Protein AF-A0A6B2V3C6-F1 (afdb_monomer)

Solvent-accessible surface area (backbone atoms only — not comparable to full-atom values): 12574 Å² total; per-residue (Å²): 99,100,81,63,57,68,69,55,53,54,49,54,48,50,48,30,31,69,80,37,53,91,47,28,62,59,53,29,51,66,65,37,21,37,74,45,36,77,63,50,73,79,22,26,38,35,38,32,33,49,76,51,90,76,27,52,14,38,75,73,30,53,95,96,47,81,44,34,85,38,74,94,50,86,62,41,65,63,53,64,32,38,27,74,40,62,45,95,88,65,50,33,38,33,30,45,27,74,68,73,58,64,64,60,54,51,52,52,48,52,54,49,50,54,50,53,54,48,57,46,50,57,63,46,46,58,58,54,56,75,48,67,92,52,81,77,67,97,55,72,67,55,63,52,46,51,53,47,52,51,50,50,49,54,51,49,51,49,51,48,53,51,46,55,46,40,70,75,50,73,48,64,71,66,49,69,75,42,72,41,80,46,79,29,34,66,52,93,72,34,18,70,42,34,64,55,44,72,71,87,68,36,46,46,28,38,68,45,22,39,56,43,68,83,82,73,77,88,71,82,85,129

Radius of gyration: 25.25 Å; Cα contacts (8 Å, |Δi|>4): 276; chains: 1; bounding box: 38×80×68 Å

Foldseek 3Di:
DQPPDPVVLLVQLVCCLQPPVVCSVVSCCVHCKFLSPQADQQWKKKKAFRPPPQPWFSNPAPPPGRTDRCPVAQADGMFMWHFHDADPVSFKTKTKGQDQCVVVLVVVLVVVLVVVVVVLCVVCVVVVVVCPPPDDPPPVVVVVVVVVVSVVVNVVVVVVSVVVSCVVCVPSVVSSPDIDIDMAGSDQCRHPNNVQQVPSSRNHGSMIMHMGDPPDPPPDDD

Mean predicted aligned error: 14.17 Å

Secondary structure (DSSP, 8-state):
-TTS-HHHHHHHHHHHHHH-TTTHHHHHHHHT-GGG--PPTT-EEEEEESSGGG-EESSSPPTT-S-EE-TTS---SEEEEEEEEE-TTS-EEEEEE---THHHHHHHHHHHHHHHHHHHHHHHHHHHHTTTTSPPPS-HHHHHHHHHHHHHHHHHHHHHHHHHHHHHHS-HHHHHT--EEEEEESSTTTSHHHHHHTTTT-S-SSEEEEEE----------

pLDDT: mean 71.8, std 16.31, range [37.62, 93.75]

Sequence (222 aa):
GPDRPEREVARDYGTALREHPAEADAAARDMGVNRHARPEVGEGIATLSVGSDDKLDYATAPAGQDHTDRTDVDVWNYHFAGVVARSLDGADWVTLENYTRNQNAQRALSQLEGRLIGAYREKTKSILNSFRGKEPPQGGLESARVIEMIQKLADTTRNRAMQEYQALGTDQLAWQGKWFFRLYGSQAGETFHDKQYASGTGDFVNPLTVRVRRQTDATGDA

Structure (mmCIF, N/CA/C/O backbone):
data_AF-A0A6B2V3C6-F1
#
_entry.id   AF-A0A6B2V3C6-F1
#
loop_
_atom_site.group_PDB
_atom_site.id
_atom_site.type_symbol
_atom_site.label_atom_id
_atom_site.label_alt_id
_atom_site.label_comp_id
_atom_site.label_asym_id
_atom_site.label_entity_id
_atom_site.label_seq_id
_atom_site.pdbx_PDB_ins_code
_atom_site.Cartn_x
_atom_site.Cartn_y
_atom_site.Cartn_z
_atom_site.occupancy
_atom_site.B_iso_or_equiv
_atom_site.auth_seq_id
_atom_site.auth_comp_id
_atom_site.auth_asym_id
_atom_site.auth_atom_id
_atom_site.pdbx_PDB_model_num
ATOM 1 N N . GLY A 1 1 ? 5.556 -10.175 -19.876 1.00 40.91 1 GLY A N 1
ATOM 2 C CA . GLY A 1 1 ? 4.784 -11.390 -20.214 1.00 40.91 1 GLY A CA 1
ATOM 3 C C . GLY A 1 1 ? 4.491 -12.168 -18.943 1.00 40.91 1 GLY A C 1
ATOM 4 O O . GLY A 1 1 ? 5.323 -12.097 -18.045 1.00 40.91 1 GLY A O 1
ATOM 5 N N . PRO A 1 2 ? 3.352 -12.877 -18.844 1.00 43.88 2 PRO A N 1
ATOM 6 C CA . PRO A 1 2 ? 2.852 -13.468 -17.593 1.00 43.88 2 PRO A CA 1
ATOM 7 C C . PRO A 1 2 ? 3.728 -14.577 -16.977 1.00 43.88 2 PRO A C 1
ATOM 9 O O . PRO A 1 2 ? 3.451 -14.989 -15.855 1.00 43.88 2 PRO A O 1
ATOM 12 N N . ASP A 1 3 ? 4.795 -15.007 -17.659 1.00 54.78 3 ASP A N 1
ATOM 13 C CA . ASP A 1 3 ? 5.716 -16.060 -17.200 1.00 54.78 3 ASP A CA 1
ATOM 14 C C . ASP A 1 3 ? 7.153 -15.565 -16.948 1.00 54.78 3 ASP A C 1
ATOM 16 O O . ASP A 1 3 ? 8.088 -16.360 -16.861 1.00 54.78 3 ASP A O 1
ATOM 20 N N . ARG A 1 4 ? 7.359 -14.245 -16.829 1.00 63.09 4 ARG A N 1
ATOM 21 C CA . ARG A 1 4 ? 8.670 -13.697 -16.450 1.00 63.09 4 ARG A CA 1
ATOM 22 C C . ARG A 1 4 ? 8.976 -14.051 -14.977 1.00 63.09 4 ARG A C 1
ATOM 24 O O . ARG A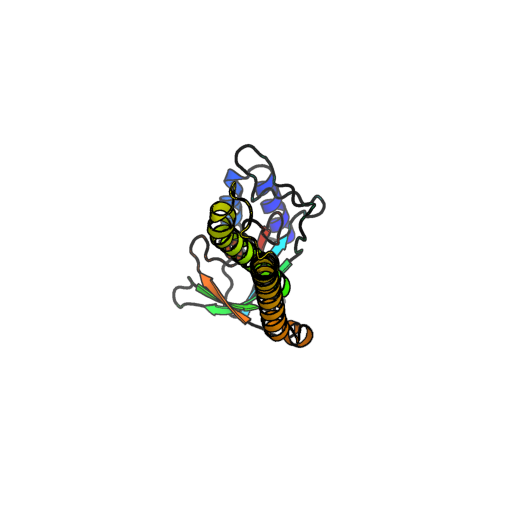 1 4 ? 8.100 -13.852 -14.134 1.00 63.09 4 ARG A O 1
ATOM 31 N N . PRO A 1 5 ? 10.189 -14.534 -14.638 1.00 69.25 5 PRO A N 1
ATOM 32 C CA . PRO A 1 5 ? 10.572 -14.807 -13.255 1.00 69.25 5 PRO A CA 1
ATOM 33 C C . PRO A 1 5 ? 10.416 -13.571 -12.359 1.00 69.25 5 PRO A C 1
ATOM 35 O O . PRO A 1 5 ? 10.837 -12.475 -12.728 1.00 69.25 5 PRO A O 1
ATOM 38 N N . GLU A 1 6 ? 9.891 -13.746 -11.145 1.00 66.12 6 GLU A N 1
ATOM 39 C CA . GLU A 1 6 ? 9.635 -12.651 -10.187 1.00 66.12 6 GLU A CA 1
ATOM 40 C C . GLU A 1 6 ? 10.886 -11.803 -9.887 1.00 66.12 6 GLU A C 1
ATOM 42 O O . GLU A 1 6 ? 10.800 -10.589 -9.710 1.00 66.12 6 GLU A O 1
ATOM 47 N N . ARG A 1 7 ? 12.074 -12.424 -9.899 1.00 64.50 7 ARG A N 1
ATOM 48 C CA . ARG A 1 7 ? 13.360 -11.730 -9.712 1.00 64.50 7 ARG A CA 1
ATOM 49 C C . ARG A 1 7 ? 13.700 -10.773 -10.854 1.00 64.50 7 ARG A C 1
ATOM 51 O O . ARG A 1 7 ? 14.305 -9.734 -10.606 1.00 64.50 7 ARG A O 1
ATOM 58 N N . GLU A 1 8 ? 13.323 -11.109 -12.085 1.00 80.88 8 GLU A N 1
ATOM 59 C CA . GLU A 1 8 ? 13.506 -10.212 -13.228 1.00 80.88 8 GLU A CA 1
ATOM 60 C C . GLU A 1 8 ? 12.522 -9.048 -13.148 1.00 80.88 8 GLU A C 1
ATOM 62 O O . GLU A 1 8 ? 12.927 -7.910 -13.328 1.00 80.88 8 GLU A O 1
ATOM 67 N N . VAL A 1 9 ? 11.268 -9.309 -12.763 1.00 84.06 9 VAL A N 1
ATOM 68 C CA . VAL A 1 9 ? 10.254 -8.262 -12.555 1.00 84.06 9 VAL A CA 1
ATOM 69 C C . VAL A 1 9 ? 10.700 -7.250 -11.497 1.00 84.06 9 VAL A C 1
ATOM 71 O O . VAL A 1 9 ? 10.618 -6.046 -11.729 1.00 84.06 9 VAL A O 1
ATOM 74 N N . ALA A 1 10 ? 11.218 -7.717 -10.356 1.00 84.25 10 ALA A N 1
ATOM 75 C CA . ALA A 1 10 ? 11.682 -6.828 -9.294 1.00 84.25 10 ALA A CA 1
ATOM 76 C C . ALA A 1 10 ? 12.884 -5.975 -9.712 1.00 84.25 10 ALA A C 1
ATOM 78 O O . ALA A 1 10 ? 12.924 -4.782 -9.415 1.00 84.25 10 ALA A O 1
ATOM 79 N N . ARG A 1 11 ? 13.843 -6.572 -10.428 1.00 84.88 11 ARG A N 1
ATOM 80 C CA . ARG A 1 11 ? 15.000 -5.848 -10.956 1.00 84.88 11 ARG A CA 1
ATOM 81 C C . ARG A 1 11 ? 14.577 -4.821 -12.003 1.00 84.88 11 ARG A C 1
ATOM 83 O O . ARG A 1 11 ? 14.951 -3.664 -11.881 1.00 84.88 11 ARG A O 1
ATOM 90 N N . ASP A 1 12 ? 13.798 -5.234 -12.997 1.00 88.06 12 ASP A N 1
ATOM 91 C CA . ASP A 1 12 ? 13.404 -4.379 -14.118 1.00 88.06 12 ASP A CA 1
ATOM 92 C C . ASP A 1 12 ? 12.555 -3.194 -13.625 1.00 88.06 12 ASP A C 1
ATOM 94 O O . ASP A 1 12 ? 12.790 -2.054 -14.026 1.00 88.06 12 ASP A O 1
ATOM 98 N N . TYR A 1 13 ? 11.623 -3.437 -12.694 1.00 89.56 13 TYR A N 1
ATOM 99 C CA . TYR A 1 13 ? 10.863 -2.367 -12.047 1.00 89.56 13 TYR A CA 1
ATOM 100 C C . TYR A 1 13 ? 11.755 -1.454 -11.201 1.00 89.56 13 TYR A C 1
ATOM 102 O O . TYR A 1 13 ? 11.651 -0.238 -11.320 1.00 89.56 13 TYR A O 1
ATOM 110 N N . GLY A 1 14 ? 12.649 -2.012 -10.377 1.00 87.56 14 GLY A N 1
ATOM 111 C CA . GLY A 1 14 ? 13.563 -1.222 -9.548 1.00 87.56 14 GLY A CA 1
ATOM 112 C C . GLY A 1 14 ? 14.497 -0.330 -10.374 1.00 87.56 14 GLY A C 1
ATOM 113 O O . GLY A 1 14 ? 14.708 0.829 -10.021 1.00 87.56 14 GLY A O 1
ATOM 114 N N . THR A 1 15 ? 15.001 -0.834 -11.503 1.00 87.81 15 THR A N 1
ATOM 115 C CA . THR A 1 15 ? 15.785 -0.052 -12.469 1.00 87.81 15 THR A CA 1
ATOM 116 C C . THR A 1 15 ? 14.945 1.063 -13.080 1.00 87.81 15 THR A C 1
ATOM 118 O O . THR A 1 15 ? 15.370 2.214 -13.041 1.00 87.81 15 THR A O 1
ATOM 121 N N . ALA A 1 16 ? 13.738 0.763 -13.576 1.00 87.94 16 ALA A N 1
ATOM 122 C CA . ALA A 1 16 ? 12.849 1.784 -14.129 1.00 87.94 16 ALA A CA 1
ATOM 123 C C . ALA A 1 16 ? 12.519 2.869 -13.094 1.00 87.94 16 ALA A C 1
ATOM 125 O O . ALA A 1 16 ? 12.570 4.051 -13.404 1.00 87.94 16 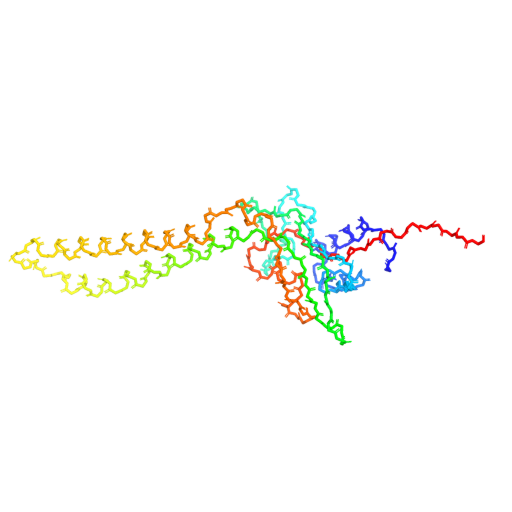ALA A O 1
ATOM 126 N N . LEU A 1 17 ? 12.252 2.483 -11.847 1.00 87.38 17 LEU A N 1
ATOM 127 C CA . LEU A 1 17 ? 11.953 3.412 -10.762 1.00 87.38 17 LEU A CA 1
ATOM 128 C C . LEU A 1 17 ? 13.128 4.351 -10.448 1.00 87.38 17 LEU A C 1
ATOM 130 O O . LEU A 1 17 ? 12.913 5.534 -10.207 1.00 87.38 17 LEU A O 1
ATOM 134 N N . ARG A 1 18 ? 14.360 3.832 -10.464 1.00 86.88 18 ARG A N 1
ATOM 135 C CA . ARG A 1 18 ? 15.576 4.588 -10.135 1.00 86.88 18 ARG A CA 1
ATOM 136 C C . ARG A 1 18 ? 16.065 5.468 -11.284 1.00 86.88 18 ARG A C 1
ATOM 138 O O . ARG A 1 18 ? 16.462 6.604 -11.056 1.00 86.88 18 ARG A O 1
ATOM 145 N N . GLU A 1 19 ? 16.106 4.925 -12.494 1.00 87.62 19 GLU A N 1
ATOM 146 C CA . GLU A 1 19 ? 16.762 5.562 -13.644 1.00 87.62 19 GLU A CA 1
ATOM 147 C C . GLU A 1 19 ? 15.772 6.347 -14.513 1.00 87.62 19 GLU A C 1
ATOM 149 O O . GLU A 1 19 ? 16.129 7.366 -15.106 1.00 87.62 19 GLU A O 1
ATOM 154 N N . HIS A 1 20 ? 14.513 5.903 -14.559 1.00 87.12 20 HIS A N 1
ATOM 155 C CA . HIS A 1 20 ? 13.467 6.451 -15.422 1.00 87.12 20 HIS A CA 1
ATOM 156 C C . HIS A 1 20 ? 12.123 6.575 -14.674 1.00 87.12 20 HIS A C 1
ATOM 158 O O . HIS A 1 20 ? 11.119 6.006 -15.112 1.00 87.12 20 HIS A O 1
ATOM 164 N N . PRO A 1 21 ? 12.044 7.328 -13.556 1.00 82.44 21 PRO A N 1
ATOM 165 C CA . PRO A 1 21 ? 10.857 7.359 -12.690 1.00 82.44 21 PRO A CA 1
ATOM 166 C C . PRO A 1 21 ? 9.569 7.779 -13.419 1.00 82.44 21 PRO A C 1
ATOM 168 O O . PRO A 1 21 ? 8.481 7.318 -13.078 1.00 82.44 21 PRO A O 1
ATOM 171 N N . ALA A 1 22 ? 9.679 8.599 -14.471 1.00 83.69 22 ALA A N 1
ATOM 172 C CA . ALA A 1 22 ? 8.549 8.981 -15.322 1.00 83.69 22 ALA A CA 1
ATOM 173 C C . ALA A 1 22 ? 7.955 7.805 -16.127 1.00 83.69 22 ALA A C 1
ATOM 175 O O . ALA A 1 22 ? 6.781 7.833 -16.493 1.00 83.69 22 ALA A O 1
ATOM 176 N N . GLU A 1 23 ? 8.748 6.767 -16.389 1.00 86.19 23 GLU A N 1
ATOM 177 C CA . GLU A 1 23 ? 8.363 5.565 -17.135 1.00 86.19 23 GLU A CA 1
ATOM 178 C C . GLU A 1 23 ? 7.992 4.395 -16.211 1.00 86.19 23 GLU A C 1
ATOM 180 O O . GLU A 1 23 ? 7.438 3.397 -16.673 1.00 86.19 23 GLU A O 1
ATOM 185 N N . ALA A 1 24 ? 8.231 4.517 -14.900 1.00 86.62 24 ALA A N 1
ATOM 186 C CA . ALA A 1 24 ? 8.021 3.447 -13.926 1.00 86.62 24 ALA A CA 1
ATOM 187 C C . ALA A 1 24 ? 6.581 2.906 -13.922 1.00 86.62 24 ALA A C 1
ATOM 189 O O . ALA A 1 24 ? 6.367 1.703 -13.769 1.00 86.62 24 ALA A O 1
ATOM 190 N N . ASP A 1 25 ? 5.585 3.766 -14.149 1.00 88.38 25 ASP A N 1
ATOM 191 C CA . ASP A 1 25 ? 4.194 3.327 -14.280 1.00 88.38 25 ASP A CA 1
ATOM 192 C C . ASP A 1 25 ? 3.934 2.523 -15.560 1.00 88.38 25 ASP A C 1
ATOM 194 O O . ASP A 1 25 ? 3.221 1.519 -15.536 1.00 88.38 25 ASP A O 1
ATOM 198 N N . ALA A 1 26 ? 4.517 2.945 -16.684 1.00 90.50 26 ALA A N 1
ATOM 199 C CA . ALA A 1 26 ? 4.403 2.214 -17.941 1.00 90.50 26 ALA A CA 1
ATOM 200 C C . ALA A 1 26 ? 5.072 0.837 -17.817 1.00 90.50 26 ALA A C 1
ATOM 202 O O . ALA A 1 26 ? 4.463 -0.174 -18.162 1.00 90.50 26 ALA A O 1
ATOM 203 N N . ALA A 1 27 ? 6.259 0.783 -17.209 1.00 90.88 27 ALA A N 1
ATOM 204 C CA . ALA A 1 27 ? 6.939 -0.467 -16.894 1.00 90.88 27 ALA A CA 1
ATOM 205 C C . ALA A 1 27 ? 6.084 -1.363 -15.976 1.00 90.88 27 ALA A C 1
ATOM 207 O O . ALA A 1 27 ? 5.915 -2.555 -16.242 1.00 90.88 27 ALA A O 1
ATOM 208 N N . ALA A 1 28 ? 5.486 -0.795 -14.922 1.00 92.06 28 ALA A N 1
ATOM 209 C CA . ALA A 1 28 ? 4.605 -1.531 -14.019 1.00 92.06 28 ALA A CA 1
ATOM 210 C C . ALA A 1 28 ? 3.370 -2.101 -14.738 1.00 92.06 28 ALA A C 1
ATOM 212 O O . ALA A 1 28 ? 2.958 -3.231 -14.464 1.00 92.06 28 ALA A O 1
ATOM 213 N N . ARG A 1 29 ? 2.797 -1.349 -15.686 1.00 92.88 29 ARG A N 1
ATOM 214 C CA . ARG A 1 29 ? 1.684 -1.801 -16.530 1.00 92.88 29 ARG A CA 1
ATOM 215 C C . ARG A 1 29 ? 2.079 -2.980 -17.408 1.00 92.88 29 ARG A C 1
ATOM 217 O O . ARG A 1 29 ? 1.375 -3.987 -17.394 1.00 92.88 29 ARG A O 1
ATOM 224 N N . ASP A 1 30 ? 3.204 -2.883 -18.108 1.00 92.44 30 ASP A N 1
ATOM 225 C CA . ASP A 1 30 ? 3.696 -3.931 -19.013 1.00 92.44 30 ASP A CA 1
ATOM 226 C C . ASP A 1 30 ? 4.034 -5.235 -18.276 1.00 92.44 30 ASP A C 1
ATOM 228 O O . ASP A 1 30 ? 3.903 -6.340 -18.818 1.00 92.44 30 ASP A O 1
ATOM 232 N N . MET A 1 31 ? 4.445 -5.116 -17.013 1.00 91.75 31 MET A N 1
ATOM 233 C CA . MET A 1 31 ? 4.729 -6.248 -16.133 1.00 91.75 31 MET A CA 1
ATOM 234 C C . MET A 1 31 ? 3.499 -6.765 -15.373 1.00 91.75 31 MET A C 1
ATOM 236 O O . MET A 1 31 ? 3.564 -7.854 -14.808 1.00 91.75 31 MET A O 1
ATOM 240 N N . GLY A 1 32 ? 2.380 -6.034 -15.365 1.00 93.50 32 GLY A N 1
ATOM 241 C CA . GLY A 1 32 ? 1.184 -6.405 -14.604 1.00 93.50 32 GLY A CA 1
ATOM 242 C C . GLY A 1 32 ? 1.384 -6.343 -13.085 1.00 93.50 32 GLY A C 1
ATOM 243 O O . GLY A 1 32 ? 0.864 -7.191 -1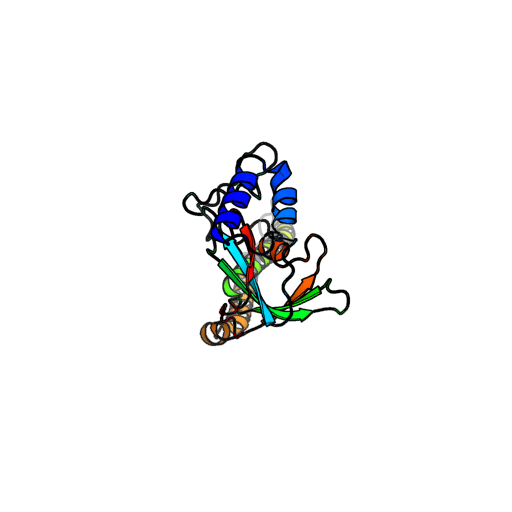2.360 1.00 93.50 32 GLY A O 1
ATOM 244 N N . VAL A 1 33 ? 2.152 -5.361 -12.603 1.00 93.75 33 VAL A N 1
ATOM 245 C CA . VAL A 1 33 ? 2.487 -5.158 -11.180 1.00 93.75 33 VAL A CA 1
ATOM 246 C C . VAL A 1 33 ? 1.923 -3.839 -10.641 1.00 93.75 33 VAL A C 1
ATOM 248 O O . VAL A 1 33 ? 1.307 -3.056 -11.365 1.00 93.75 33 VAL A O 1
ATOM 251 N N . ASN A 1 34 ? 2.100 -3.578 -9.347 1.00 92.75 34 ASN A N 1
ATOM 252 C CA . ASN A 1 34 ? 1.574 -2.406 -8.643 1.00 92.75 34 ASN A CA 1
ATOM 253 C C . ASN A 1 34 ? 0.055 -2.297 -8.807 1.00 92.75 34 ASN A C 1
ATOM 255 O O . ASN A 1 34 ? -0.665 -3.289 -8.679 1.00 92.75 34 ASN A O 1
ATOM 259 N N . ARG A 1 35 ? -0.452 -1.107 -9.139 1.00 92.06 35 ARG A N 1
ATOM 260 C CA . ARG A 1 35 ? -1.871 -0.880 -9.445 1.00 92.06 35 ARG A CA 1
ATOM 261 C C . ARG A 1 35 ? -2.395 -1.693 -10.631 1.00 92.06 35 ARG A C 1
ATOM 263 O O . ARG A 1 35 ? -3.605 -1.716 -10.852 1.00 92.06 35 ARG A O 1
ATOM 270 N N . HIS A 1 36 ? -1.520 -2.344 -11.397 1.00 92.88 36 HIS A N 1
ATOM 271 C CA . HIS A 1 36 ? -1.865 -3.214 -12.519 1.00 92.88 36 HIS A CA 1
ATOM 272 C C . HIS A 1 36 ? -1.873 -4.703 -12.154 1.00 92.88 36 HIS A C 1
ATOM 274 O O . HIS A 1 36 ? -2.263 -5.514 -12.990 1.00 92.88 36 HIS A O 1
ATOM 280 N N . ALA A 1 37 ? -1.540 -5.071 -10.912 1.00 92.25 37 ALA A N 1
ATOM 281 C CA . ALA A 1 37 ? -1.752 -6.427 -10.423 1.00 92.25 37 ALA A CA 1
ATOM 282 C C . ALA A 1 37 ? -3.255 -6.760 -10.424 1.00 92.25 37 ALA A C 1
ATOM 284 O O . ALA A 1 37 ? -4.090 -5.986 -9.942 1.00 92.25 37 ALA A O 1
ATOM 285 N N . ARG A 1 38 ? -3.611 -7.909 -11.003 1.00 91.81 38 ARG A N 1
ATOM 286 C CA . ARG A 1 38 ? -4.996 -8.390 -11.134 1.00 91.81 38 ARG A CA 1
ATOM 287 C C . ARG A 1 38 ? -5.092 -9.829 -10.608 1.00 91.81 38 ARG A C 1
ATOM 289 O O . ARG A 1 38 ? -5.058 -10.760 -11.406 1.00 91.81 38 ARG A O 1
ATOM 296 N N . PRO A 1 39 ? -5.117 -10.023 -9.279 1.00 92.00 39 PRO A N 1
ATOM 297 C CA . PRO A 1 39 ? -5.319 -11.339 -8.681 1.00 92.00 39 PRO A CA 1
ATOM 298 C C . PRO A 1 39 ? -6.743 -11.858 -8.919 1.00 92.00 39 PRO A C 1
ATOM 300 O O . PRO A 1 39 ? -7.709 -11.089 -8.923 1.00 92.00 39 PRO A O 1
ATOM 303 N N . GLU A 1 40 ? -6.867 -13.169 -9.083 1.00 92.75 40 GLU A N 1
ATOM 304 C CA . GLU A 1 40 ? -8.139 -13.887 -9.109 1.00 92.75 40 GLU A CA 1
ATOM 305 C C . GLU A 1 40 ? -8.540 -14.387 -7.715 1.00 92.75 40 GLU A C 1
ATOM 307 O O . GLU A 1 40 ? -7.742 -14.409 -6.776 1.00 92.75 40 GLU A O 1
ATOM 312 N N . VAL A 1 41 ? -9.798 -14.808 -7.565 1.00 91.19 41 VAL A N 1
ATOM 313 C CA . VAL A 1 41 ? -10.263 -15.446 -6.323 1.00 91.19 41 VAL A CA 1
ATOM 314 C C . VAL A 1 41 ? -9.446 -16.714 -6.057 1.00 91.19 41 VAL A C 1
ATOM 316 O O . VAL A 1 41 ? -9.309 -17.570 -6.928 1.00 91.19 41 VAL A O 1
ATOM 319 N N . GLY A 1 42 ? -8.913 -16.835 -4.840 1.00 85.62 42 GLY A N 1
ATOM 320 C CA . GLY A 1 42 ? -8.009 -17.916 -4.441 1.00 85.62 42 GLY A CA 1
ATOM 321 C C . GLY A 1 42 ? -6.526 -17.638 -4.711 1.00 85.62 42 GLY A C 1
ATOM 322 O O . GLY A 1 42 ? -5.681 -18.387 -4.218 1.00 85.62 42 GLY A O 1
ATOM 323 N N . GLU A 1 43 ? -6.191 -16.567 -5.436 1.00 89.75 43 GLU A N 1
ATOM 324 C CA . GLU A 1 43 ? -4.822 -16.058 -5.547 1.00 89.75 43 GLU A CA 1
ATOM 325 C C . GLU A 1 43 ? -4.502 -15.083 -4.401 1.00 89.75 43 GLU A C 1
ATOM 327 O O . GLU A 1 43 ? -5.374 -14.603 -3.671 1.00 89.75 43 GLU A O 1
ATOM 332 N N . GLY A 1 44 ? -3.216 -14.802 -4.224 1.00 89.81 44 GLY A N 1
ATOM 333 C CA . GLY A 1 44 ? -2.714 -13.789 -3.310 1.00 89.81 44 GLY A CA 1
ATOM 334 C C . GLY A 1 44 ? -2.289 -12.514 -4.031 1.00 89.81 44 GLY A C 1
ATOM 335 O O . GLY A 1 44 ? -2.058 -12.48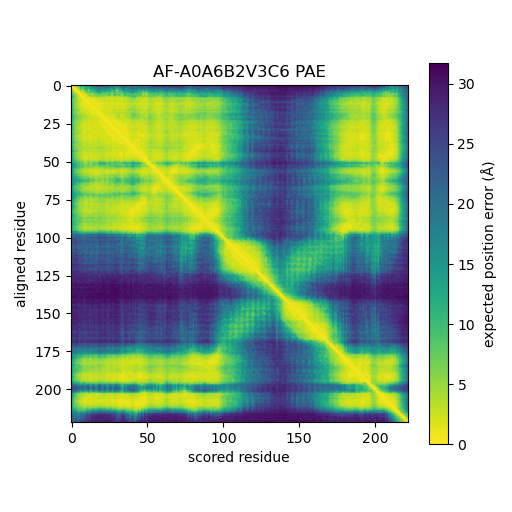2 -5.241 1.00 89.81 44 GLY A O 1
ATOM 336 N N . ILE A 1 45 ? -2.123 -11.457 -3.253 1.00 90.38 45 ILE A N 1
ATOM 337 C CA . ILE A 1 45 ? -1.445 -10.227 -3.648 1.00 90.38 45 ILE A CA 1
ATOM 338 C C . ILE A 1 45 ? -0.441 -9.870 -2.559 1.00 90.38 45 ILE A C 1
ATOM 340 O O . ILE A 1 45 ? -0.735 -10.025 -1.372 1.00 90.38 45 ILE A O 1
ATOM 344 N N . ALA A 1 46 ? 0.753 -9.439 -2.950 1.00 89.38 46 ALA A N 1
ATOM 345 C CA . ALA A 1 46 ? 1.809 -9.084 -2.014 1.00 89.38 46 ALA A CA 1
ATOM 346 C C . ALA A 1 46 ? 2.510 -7.805 -2.451 1.00 89.38 46 ALA A C 1
ATOM 348 O O . ALA A 1 46 ? 2.823 -7.656 -3.626 1.00 89.38 46 ALA A O 1
ATOM 349 N N . THR A 1 47 ? 2.777 -6.907 -1.508 1.00 89.31 47 THR A N 1
ATOM 350 C CA . THR A 1 47 ? 3.675 -5.763 -1.695 1.00 89.31 47 THR A CA 1
ATOM 351 C C . THR A 1 47 ? 4.997 -6.073 -1.020 1.00 89.31 47 THR A C 1
ATOM 353 O O . THR A 1 47 ? 4.996 -6.536 0.118 1.00 89.31 47 THR A O 1
ATOM 356 N N . LEU A 1 48 ? 6.105 -5.807 -1.706 1.00 87.44 48 LEU A N 1
ATOM 357 C CA . LEU A 1 48 ? 7.463 -5.992 -1.211 1.00 87.44 48 LEU A CA 1
ATOM 358 C C . LEU A 1 48 ? 8.231 -4.672 -1.277 1.00 87.44 48 LEU A C 1
ATOM 360 O O . LEU A 1 48 ? 8.013 -3.883 -2.197 1.00 87.44 48 LEU A O 1
ATOM 364 N N . SER A 1 49 ? 9.155 -4.470 -0.340 1.00 88.38 49 SER A N 1
ATOM 365 C CA . SER A 1 49 ? 10.168 -3.420 -0.452 1.00 88.38 49 SER A CA 1
ATOM 366 C C . SER A 1 49 ? 11.327 -3.906 -1.322 1.00 88.38 49 SER A C 1
ATOM 368 O O . SER A 1 49 ? 11.928 -4.941 -1.028 1.00 88.38 49 SER A O 1
ATOM 370 N N . VAL A 1 50 ? 11.648 -3.184 -2.397 1.00 85.69 50 VAL A N 1
ATOM 371 C CA . VAL A 1 50 ? 12.726 -3.559 -3.328 1.00 85.69 50 VAL A CA 1
ATOM 372 C C . VAL A 1 50 ? 13.974 -2.721 -3.057 1.00 85.69 50 VAL A C 1
ATOM 374 O O . VAL A 1 50 ? 13.912 -1.496 -3.007 1.00 85.69 50 VAL A O 1
ATOM 377 N N . GLY A 1 51 ? 15.126 -3.380 -2.899 1.00 75.44 51 GLY A N 1
ATOM 378 C CA . GLY A 1 51 ? 16.403 -2.690 -2.682 1.00 75.44 51 GLY A CA 1
ATOM 379 C C . GLY A 1 51 ? 16.421 -1.852 -1.402 1.00 75.44 51 GLY A C 1
ATOM 380 O O . GLY A 1 51 ? 16.886 -0.724 -1.426 1.00 75.44 51 GLY A O 1
ATOM 381 N N . SER A 1 52 ? 15.877 -2.381 -0.302 1.00 69.06 52 SER A N 1
ATOM 382 C CA . SER A 1 52 ? 15.640 -1.645 0.947 1.00 69.06 52 SER A CA 1
ATOM 383 C C . SER A 1 52 ? 16.868 -1.409 1.830 1.00 69.06 52 SER A C 1
ATOM 385 O O . SER A 1 52 ? 16.720 -0.835 2.907 1.00 69.06 52 SER A O 1
ATOM 387 N N . ASP A 1 53 ? 18.052 -1.877 1.430 1.00 75.06 53 ASP A N 1
ATOM 388 C CA . ASP A 1 53 ? 19.251 -1.888 2.282 1.00 75.06 53 ASP A CA 1
ATOM 389 C C . ASP A 1 53 ? 19.718 -0.477 2.669 1.00 75.06 53 ASP A C 1
ATOM 391 O O . ASP A 1 53 ? 20.161 -0.255 3.794 1.00 75.06 53 ASP A O 1
ATOM 395 N N . ASP A 1 54 ? 19.578 0.483 1.756 1.00 80.69 54 ASP A N 1
ATOM 396 C CA . ASP A 1 54 ? 19.893 1.898 1.971 1.00 80.69 54 ASP A CA 1
ATOM 397 C C . ASP A 1 54 ? 18.673 2.723 2.420 1.00 80.69 54 ASP A C 1
ATOM 399 O O . ASP A 1 54 ? 18.809 3.905 2.726 1.00 80.69 54 ASP A O 1
ATOM 403 N N . LYS A 1 55 ? 17.484 2.101 2.479 1.00 83.56 55 LYS A N 1
ATOM 404 C CA . LYS A 1 55 ? 16.188 2.735 2.769 1.00 83.56 55 LYS A CA 1
ATOM 405 C C . LYS A 1 55 ? 15.929 4.005 1.939 1.00 83.56 55 LYS A C 1
ATOM 407 O O . LYS A 1 55 ? 15.238 4.915 2.403 1.00 83.56 55 LYS A O 1
ATOM 412 N N . LEU A 1 56 ? 16.429 4.062 0.705 1.00 88.12 56 LEU A N 1
ATOM 413 C CA . LEU A 1 56 ? 16.123 5.148 -0.224 1.00 88.12 56 LEU A CA 1
ATOM 414 C C . LEU A 1 56 ? 14.883 4.789 -1.050 1.00 88.12 56 LEU A C 1
ATOM 416 O O . LEU A 1 56 ? 14.850 3.767 -1.739 1.00 88.12 56 LEU A O 1
ATOM 420 N N . ASP A 1 57 ? 13.852 5.631 -0.975 1.00 88.19 57 ASP A N 1
ATOM 421 C CA . ASP A 1 57 ? 12.605 5.449 -1.719 1.00 88.19 57 ASP A CA 1
ATOM 422 C C . ASP A 1 57 ? 12.546 6.373 -2.939 1.00 88.19 57 ASP A C 1
ATOM 424 O O . ASP A 1 57 ? 12.336 7.584 -2.830 1.00 88.19 57 ASP A O 1
ATOM 428 N N . TYR A 1 58 ? 12.712 5.782 -4.115 1.00 87.94 58 TYR A N 1
ATOM 429 C CA . TYR A 1 58 ? 12.648 6.451 -5.410 1.00 87.94 58 TYR A CA 1
ATOM 430 C C . TYR A 1 58 ? 11.204 6.655 -5.883 1.00 87.94 58 TYR A C 1
ATOM 432 O O . TYR A 1 58 ? 10.954 7.456 -6.778 1.00 87.94 58 TYR A O 1
ATOM 440 N N . ALA A 1 59 ? 10.228 5.972 -5.275 1.00 84.19 59 ALA A N 1
ATOM 441 C CA . ALA A 1 59 ? 8.839 6.084 -5.695 1.00 84.19 59 ALA A CA 1
ATOM 442 C C . ALA A 1 59 ? 8.185 7.387 -5.199 1.00 84.19 59 ALA A C 1
ATOM 444 O O . ALA A 1 59 ? 7.376 7.971 -5.918 1.00 84.19 59 ALA A O 1
ATOM 445 N N . THR A 1 60 ? 8.486 7.836 -3.966 1.00 79.06 60 THR A N 1
ATOM 446 C CA . THR A 1 60 ? 7.835 9.018 -3.347 1.00 79.06 60 THR A CA 1
ATOM 447 C C . THR A 1 60 ? 8.642 10.307 -3.480 1.00 79.06 60 THR A C 1
ATOM 449 O O . THR A 1 60 ? 8.322 11.281 -2.795 1.00 79.06 60 THR A O 1
ATOM 452 N N . ALA A 1 61 ? 9.715 10.320 -4.274 1.00 79.00 61 ALA A N 1
ATOM 453 C CA . ALA A 1 61 ? 10.643 11.444 -4.315 1.00 79.00 61 ALA A CA 1
ATOM 454 C C . ALA A 1 61 ? 9.901 12.781 -4.556 1.00 79.00 61 ALA A C 1
ATOM 456 O O . ALA A 1 61 ? 9.156 12.908 -5.535 1.00 79.00 61 ALA A O 1
ATOM 457 N N . PRO A 1 62 ? 10.053 13.784 -3.666 1.00 76.75 62 PRO A N 1
ATOM 458 C CA . PRO A 1 62 ? 9.494 15.110 -3.891 1.00 76.75 62 PRO A CA 1
ATOM 459 C C . PRO A 1 62 ? 10.020 15.726 -5.188 1.00 76.75 62 PRO A C 1
ATOM 461 O O . PRO A 1 62 ? 11.121 15.418 -5.639 1.00 76.75 62 PRO A O 1
ATOM 464 N N . ALA A 1 63 ? 9.264 16.661 -5.765 1.00 75.88 63 ALA A N 1
ATOM 465 C CA . ALA A 1 63 ? 9.701 17.368 -6.965 1.00 75.88 63 ALA A CA 1
ATOM 466 C C . ALA A 1 63 ? 11.091 18.004 -6.765 1.00 75.88 63 ALA A C 1
ATOM 468 O O . ALA A 1 63 ? 11.296 18.789 -5.837 1.00 75.88 63 ALA A O 1
ATOM 469 N N . GLY A 1 64 ? 12.030 17.672 -7.655 1.00 80.06 64 GLY A N 1
ATOM 470 C CA . GLY A 1 64 ? 13.416 18.146 -7.592 1.00 80.06 64 GLY A CA 1
ATOM 471 C C . GLY A 1 64 ? 14.345 17.320 -6.695 1.00 80.06 64 GLY A C 1
ATOM 472 O O . GLY A 1 64 ? 15.474 17.746 -6.469 1.00 80.06 64 GLY A O 1
ATOM 473 N N . GLN A 1 65 ? 13.893 16.172 -6.186 1.00 83.31 65 GLN A N 1
ATOM 474 C CA . GLN A 1 65 ? 14.723 15.181 -5.500 1.00 83.31 65 GLN A CA 1
ATOM 475 C C . GLN A 1 65 ? 14.690 13.856 -6.260 1.00 83.31 65 GLN A C 1
ATOM 477 O O . GLN A 1 65 ? 13.686 13.524 -6.887 1.00 83.31 65 GLN A O 1
ATOM 482 N N . ASP A 1 66 ? 15.774 13.089 -6.155 1.00 84.62 66 ASP A N 1
ATOM 483 C CA . ASP A 1 66 ? 15.880 11.781 -6.812 1.00 84.62 66 ASP A CA 1
ATOM 484 C C . ASP A 1 66 ? 15.310 10.649 -5.942 1.00 84.62 66 ASP A C 1
ATOM 486 O O . ASP A 1 66 ? 14.969 9.588 -6.451 1.00 84.62 66 ASP A O 1
ATOM 490 N N . HIS A 1 67 ? 15.207 10.856 -4.625 1.00 87.31 67 HIS A N 1
ATOM 491 C CA . HIS A 1 67 ? 14.691 9.876 -3.668 1.00 87.31 67 HIS A CA 1
ATOM 492 C C . HIS A 1 67 ? 14.186 10.549 -2.384 1.00 87.31 67 HIS A C 1
ATOM 494 O O . HIS A 1 67 ? 14.473 11.712 -2.109 1.00 87.31 67 HIS A O 1
ATOM 500 N N . THR A 1 68 ? 13.455 9.784 -1.576 1.00 86.94 68 THR A N 1
ATOM 501 C CA . THR A 1 68 ? 13.111 10.097 -0.185 1.00 86.94 68 THR A CA 1
ATOM 502 C C . THR A 1 68 ? 13.959 9.233 0.745 1.00 86.94 68 THR A C 1
ATOM 504 O O . THR A 1 68 ? 13.947 8.011 0.616 1.00 86.94 68 THR A O 1
ATOM 507 N N . ASP A 1 69 ? 14.664 9.839 1.698 1.00 87.31 69 ASP A N 1
ATOM 508 C CA . ASP A 1 69 ? 15.362 9.096 2.754 1.00 87.31 69 ASP A CA 1
ATOM 509 C C . ASP A 1 69 ? 14.347 8.557 3.777 1.00 87.31 69 ASP A C 1
ATOM 511 O O . ASP A 1 69 ? 13.537 9.308 4.333 1.00 87.31 69 ASP A O 1
ATOM 515 N N . ARG A 1 70 ? 14.354 7.238 4.001 1.00 83.94 70 ARG A N 1
ATOM 516 C CA . ARG A 1 70 ? 13.466 6.540 4.943 1.00 83.94 70 ARG A CA 1
ATOM 517 C C . ARG A 1 70 ? 14.231 5.870 6.085 1.00 83.94 70 ARG A C 1
ATOM 519 O O . ARG A 1 70 ? 13.662 5.010 6.758 1.00 83.94 70 ARG A O 1
ATOM 526 N N . THR A 1 71 ? 15.482 6.261 6.337 1.00 82.94 71 THR A N 1
ATOM 527 C CA . THR A 1 71 ? 16.366 5.644 7.342 1.00 82.94 71 THR A CA 1
ATOM 528 C C . THR A 1 71 ? 15.728 5.590 8.732 1.00 82.94 71 THR A C 1
ATOM 530 O O . THR A 1 71 ? 15.756 4.540 9.383 1.00 82.94 71 THR A O 1
ATOM 533 N N . ASP A 1 72 ? 15.050 6.674 9.118 1.00 79.69 72 ASP A N 1
ATOM 534 C CA . ASP A 1 72 ? 14.396 6.858 10.422 1.00 79.69 72 ASP A CA 1
ATOM 535 C C . ASP A 1 72 ? 13.003 6.211 10.535 1.00 79.69 72 ASP A C 1
ATOM 537 O O . ASP A 1 72 ? 12.327 6.355 11.556 1.00 79.69 72 ASP A O 1
ATOM 541 N N . VAL A 1 73 ? 12.538 5.511 9.495 1.00 73.25 73 VAL A N 1
ATOM 542 C CA . VAL A 1 73 ? 11.219 4.868 9.478 1.00 73.25 73 VAL A CA 1
ATOM 543 C C . VAL A 1 73 ? 11.365 3.348 9.547 1.00 73.25 73 VAL A C 1
ATOM 545 O O . VAL A 1 73 ? 12.247 2.750 8.919 1.00 73.25 73 VAL A O 1
ATOM 548 N N . ASP A 1 74 ? 10.472 2.709 10.303 1.00 74.25 74 ASP A N 1
ATOM 549 C CA . ASP A 1 74 ? 10.291 1.259 10.264 1.00 74.25 74 ASP A CA 1
ATOM 550 C C . ASP A 1 74 ? 9.626 0.871 8.941 1.00 74.25 74 ASP A C 1
ATOM 552 O O . ASP A 1 74 ? 8.448 1.146 8.709 1.00 74.25 74 ASP A O 1
ATOM 556 N N . VAL A 1 75 ? 10.406 0.241 8.068 1.00 77.62 75 VAL A N 1
ATOM 557 C CA . VAL A 1 75 ? 9.975 -0.217 6.747 1.00 77.62 75 VAL A CA 1
ATOM 558 C C . VAL A 1 75 ? 9.670 -1.711 6.817 1.00 77.62 75 VAL A C 1
ATOM 560 O O . VAL A 1 75 ? 10.433 -2.495 7.379 1.00 77.62 75 VAL A O 1
ATOM 563 N N . TRP A 1 76 ? 8.544 -2.113 6.245 1.00 78.50 76 TRP A N 1
ATOM 564 C CA . TRP A 1 76 ? 8.134 -3.498 6.099 1.00 78.50 76 TRP A CA 1
ATOM 565 C C . TRP A 1 76 ? 8.833 -4.114 4.892 1.00 78.50 76 TRP A C 1
ATOM 567 O O . TRP A 1 76 ? 8.879 -3.541 3.803 1.00 78.50 76 TRP A O 1
ATOM 577 N N . ASN A 1 77 ? 9.320 -5.339 5.062 1.00 79.25 77 ASN A N 1
ATOM 578 C CA . ASN A 1 77 ? 9.896 -6.091 3.950 1.00 79.25 77 ASN A CA 1
ATOM 579 C C . ASN A 1 77 ? 8.807 -6.568 2.981 1.00 79.25 77 ASN A C 1
ATOM 581 O O . ASN A 1 77 ? 9.002 -6.531 1.768 1.00 79.25 77 ASN A O 1
ATOM 585 N N . TYR A 1 78 ? 7.658 -7.004 3.510 1.00 83.50 78 TYR A N 1
ATOM 586 C CA . TYR A 1 78 ? 6.513 -7.437 2.715 1.00 83.50 78 TYR A CA 1
ATOM 587 C C . TYR A 1 78 ? 5.186 -7.329 3.490 1.00 83.50 78 TYR A C 1
ATOM 589 O O . TYR A 1 78 ? 5.168 -7.362 4.719 1.00 83.50 78 TYR A O 1
ATOM 597 N N . HIS A 1 79 ? 4.070 -7.239 2.763 1.00 84.81 79 HIS A N 1
ATOM 598 C CA . HIS A 1 79 ? 2.700 -7.463 3.253 1.00 84.81 79 HIS A CA 1
ATOM 599 C C . HIS A 1 79 ? 1.925 -8.249 2.208 1.00 84.81 79 HIS A C 1
ATOM 601 O O . HIS A 1 79 ? 2.132 -8.042 1.013 1.00 84.81 79 HIS A O 1
ATOM 607 N N . PHE A 1 80 ? 1.022 -9.124 2.639 1.00 87.31 80 PHE A N 1
ATOM 608 C CA . PHE A 1 80 ? 0.256 -9.970 1.732 1.00 87.31 80 PHE A CA 1
ATOM 609 C C . PHE A 1 80 ? -1.205 -10.094 2.146 1.00 87.31 80 PHE A C 1
ATOM 611 O O . PHE A 1 80 ? -1.580 -9.906 3.305 1.00 87.31 80 PHE A O 1
ATOM 618 N N . ALA A 1 81 ? -2.023 -10.451 1.165 1.00 87.25 81 ALA A N 1
ATOM 619 C CA . ALA A 1 81 ? -3.445 -10.666 1.316 1.00 87.25 81 ALA A CA 1
ATOM 620 C C . ALA A 1 81 ? -3.917 -11.792 0.394 1.00 87.25 81 ALA A C 1
ATOM 622 O O . ALA A 1 81 ? -3.436 -11.917 -0.733 1.00 87.25 81 ALA A O 1
ATOM 623 N N . GLY A 1 82 ? -4.872 -12.599 0.857 1.00 87.19 82 GLY A N 1
ATOM 624 C CA . GLY A 1 82 ? -5.566 -13.572 0.009 1.00 87.19 82 GLY A CA 1
ATOM 625 C C . GLY A 1 82 ? -6.828 -12.959 -0.585 1.00 87.19 82 GLY A C 1
ATOM 626 O O . GLY A 1 82 ? -7.595 -12.341 0.149 1.00 87.19 82 GLY A O 1
ATOM 627 N N . VAL A 1 83 ? -7.079 -13.126 -1.882 1.00 89.94 83 VAL A N 1
ATOM 628 C CA . VAL A 1 83 ? -8.314 -12.651 -2.522 1.00 89.94 83 VAL A CA 1
ATOM 629 C C . VAL A 1 83 ? -9.418 -13.685 -2.343 1.00 89.94 83 VAL A C 1
ATOM 631 O O . VAL A 1 83 ? -9.296 -14.832 -2.771 1.00 89.94 83 VAL A O 1
ATOM 634 N N . VAL A 1 84 ? -10.519 -13.268 -1.720 1.00 88.00 84 VAL A N 1
ATOM 635 C CA . VAL A 1 84 ? -11.643 -14.145 -1.346 1.00 88.00 84 VAL A CA 1
ATOM 636 C C . VAL A 1 84 ? -12.924 -13.849 -2.118 1.00 88.00 84 VAL A C 1
ATOM 638 O O . VAL A 1 84 ? -13.782 -14.720 -2.219 1.00 88.00 84 VAL A O 1
ATOM 641 N N . ALA A 1 85 ? -13.054 -12.654 -2.691 1.00 83.06 85 ALA A N 1
ATOM 642 C CA . ALA A 1 85 ? -14.125 -12.333 -3.624 1.00 83.06 85 ALA A CA 1
ATOM 643 C C . ALA A 1 85 ? -13.675 -11.262 -4.618 1.00 83.06 85 ALA A C 1
ATOM 645 O O . ALA A 1 85 ? -12.755 -10.488 -4.345 1.00 83.06 85 ALA A O 1
ATOM 646 N N . ARG A 1 86 ? -14.364 -11.211 -5.756 1.00 88.62 86 ARG A N 1
ATOM 647 C CA . ARG A 1 86 ? -14.163 -10.217 -6.805 1.00 88.62 86 ARG A CA 1
ATOM 648 C C . ARG A 1 86 ? -15.518 -9.767 -7.339 1.00 88.62 86 ARG A C 1
ATOM 650 O O . ARG A 1 86 ? -16.443 -10.579 -7.410 1.00 88.62 86 ARG A O 1
ATOM 657 N N . SER A 1 87 ? -15.649 -8.491 -7.684 1.00 83.38 87 SER A N 1
ATOM 658 C CA . SER A 1 87 ? -16.834 -7.999 -8.387 1.00 83.38 87 SER A CA 1
ATOM 659 C C . SER A 1 87 ? -16.978 -8.685 -9.752 1.00 83.38 87 SER A C 1
ATOM 661 O O . SER A 1 87 ? -15.999 -9.150 -10.338 1.00 83.38 87 SER A O 1
ATOM 663 N N . LEU A 1 88 ? -18.206 -8.755 -10.276 1.00 82.88 88 LEU A N 1
ATOM 664 C CA . LEU A 1 88 ? -18.477 -9.416 -11.563 1.00 82.88 88 LEU A CA 1
ATOM 665 C C . LEU A 1 88 ? -17.792 -8.727 -12.750 1.00 82.88 88 LEU A C 1
ATOM 667 O O . LEU A 1 88 ? -17.418 -9.391 -13.711 1.00 82.88 88 LEU A O 1
ATOM 671 N N . ASP A 1 89 ? -17.621 -7.407 -12.680 1.00 85.12 89 ASP A N 1
ATOM 672 C CA . ASP A 1 89 ? -16.870 -6.620 -13.665 1.00 85.12 89 ASP A CA 1
ATOM 673 C C . ASP A 1 89 ? -15.346 -6.706 -13.466 1.00 85.12 89 ASP A C 1
ATOM 675 O O . ASP A 1 89 ? -14.571 -6.190 -14.270 1.00 85.12 89 ASP A O 1
ATOM 679 N N . GLY A 1 90 ? -14.904 -7.373 -12.400 1.00 85.38 90 GLY A N 1
ATOM 680 C CA . GLY A 1 90 ? -13.508 -7.582 -12.076 1.00 85.38 90 GLY A CA 1
ATOM 681 C C . GLY A 1 90 ? -12.762 -6.342 -11.582 1.00 85.38 90 GLY A C 1
ATOM 682 O O . GLY A 1 90 ? -11.529 -6.402 -11.521 1.00 85.38 90 GLY A O 1
ATOM 683 N N . ALA A 1 91 ? -13.471 -5.255 -11.267 1.00 84.56 91 ALA A N 1
ATOM 684 C CA . ALA A 1 91 ? -12.909 -3.981 -10.837 1.00 84.56 91 ALA A CA 1
ATOM 685 C C . ALA A 1 91 ? -12.540 -3.935 -9.348 1.00 84.56 91 ALA A C 1
ATOM 687 O O . ALA A 1 91 ? -11.637 -3.179 -8.997 1.00 84.56 91 ALA A O 1
ATOM 688 N N . ASP A 1 92 ? -13.186 -4.742 -8.505 1.00 86.75 92 ASP A N 1
ATOM 689 C CA . ASP A 1 92 ? -13.029 -4.695 -7.054 1.00 86.75 92 ASP A CA 1
ATOM 690 C C . ASP A 1 92 ? -12.703 -6.069 -6.470 1.00 86.75 92 ASP A C 1
ATOM 692 O O . ASP A 1 92 ? -13.159 -7.107 -6.958 1.00 86.75 92 ASP A O 1
ATOM 696 N N . TRP A 1 93 ? -11.952 -6.067 -5.370 1.00 89.56 93 TRP A N 1
ATOM 697 C CA . TRP A 1 93 ? -11.520 -7.260 -4.653 1.00 89.56 93 TRP A CA 1
ATOM 698 C C . TRP A 1 93 ? -11.826 -7.146 -3.172 1.00 89.56 93 TRP A C 1
ATOM 700 O O . TRP A 1 93 ? -11.516 -6.140 -2.533 1.00 89.56 93 TRP A O 1
ATOM 710 N N . VAL A 1 94 ? -12.348 -8.230 -2.607 1.00 86.12 94 VAL A N 1
ATOM 711 C CA . VAL A 1 94 ? -12.349 -8.439 -1.163 1.00 86.12 94 VAL A CA 1
ATOM 712 C C . VAL A 1 94 ? -11.182 -9.349 -0.821 1.00 86.12 94 VAL A C 1
ATOM 714 O O . VAL A 1 94 ? -11.050 -10.445 -1.374 1.00 86.12 94 VAL A O 1
ATOM 717 N N . THR A 1 95 ? -10.347 -8.902 0.105 1.00 87.94 95 THR A N 1
ATOM 718 C CA . THR A 1 95 ? -9.202 -9.646 0.618 1.00 87.94 95 THR A CA 1
ATOM 719 C C . THR A 1 95 ? -9.440 -10.142 2.034 1.00 87.94 95 THR A C 1
ATOM 721 O O . THR A 1 95 ? -10.245 -9.580 2.771 1.00 87.94 95 THR A O 1
ATOM 724 N N . LEU A 1 96 ? -8.705 -11.182 2.418 1.00 83.50 96 LEU A N 1
ATOM 725 C CA . LEU A 1 96 ? -8.521 -11.634 3.787 1.00 83.50 96 LEU A CA 1
ATOM 726 C C . LEU A 1 96 ? -7.065 -11.366 4.199 1.00 83.50 96 LEU A C 1
ATOM 728 O O . LEU A 1 96 ? -6.131 -11.875 3.575 1.00 83.50 96 LEU A O 1
ATOM 732 N N . GLU A 1 97 ? -6.877 -10.557 5.242 1.00 79.12 97 GLU A N 1
ATOM 733 C CA . GLU A 1 97 ? -5.568 -10.048 5.672 1.00 79.12 97 GLU A CA 1
ATOM 734 C C . GLU A 1 97 ? -5.307 -10.263 7.161 1.00 79.12 97 GLU A C 1
ATOM 736 O O . GLU A 1 97 ? -6.178 -10.017 8.000 1.00 79.12 97 GLU A O 1
ATOM 741 N N . ASN A 1 98 ? -4.073 -10.645 7.497 1.00 68.31 98 ASN A N 1
ATOM 742 C CA . ASN A 1 98 ? -3.556 -10.622 8.861 1.00 68.31 98 ASN A CA 1
ATOM 743 C C . ASN A 1 98 ? -2.806 -9.296 9.058 1.00 68.31 98 ASN A C 1
ATOM 745 O O . ASN A 1 98 ? -1.609 -9.194 8.815 1.00 68.31 98 ASN A O 1
ATOM 749 N N . TYR A 1 99 ? -3.545 -8.237 9.401 1.00 64.81 99 TYR A N 1
ATOM 750 C CA . TYR A 1 99 ? -2.990 -6.893 9.577 1.00 64.81 99 TYR A CA 1
ATOM 751 C C . TYR A 1 99 ? -3.033 -6.473 11.047 1.00 64.81 99 TYR A C 1
ATOM 753 O O . TYR A 1 99 ? -4.098 -6.197 11.611 1.00 64.81 99 TYR A O 1
ATOM 761 N N . THR A 1 100 ? -1.862 -6.383 11.673 1.00 54.56 100 THR A N 1
ATOM 762 C CA . THR A 1 100 ? -1.722 -5.981 13.075 1.00 54.56 100 THR A CA 1
ATOM 763 C C . THR A 1 100 ? -1.872 -4.461 13.194 1.00 54.56 100 THR A C 1
ATOM 765 O O . THR A 1 100 ? -0.921 -3.704 13.021 1.00 54.56 100 THR A O 1
ATOM 768 N N . ARG A 1 101 ? -3.078 -3.980 13.522 1.00 57.41 101 ARG A N 1
ATOM 769 C CA . ARG A 1 101 ? -3.427 -2.540 13.606 1.00 57.41 101 ARG A CA 1
ATOM 770 C C . ARG A 1 101 ? -2.707 -1.737 14.706 1.00 57.41 101 ARG A C 1
ATOM 772 O O . ARG A 1 101 ? -3.035 -0.567 14.897 1.00 57.41 101 ARG A O 1
ATOM 779 N N . ASN A 1 102 ? -1.742 -2.321 15.416 1.00 53.09 102 ASN A N 1
ATOM 780 C CA . ASN A 1 102 ? -1.088 -1.705 16.575 1.00 53.09 102 ASN A CA 1
ATOM 781 C C . ASN A 1 102 ? -0.484 -0.331 16.244 1.00 53.09 102 ASN A C 1
ATOM 783 O O . ASN A 1 102 ? -0.745 0.635 16.958 1.00 53.09 102 ASN A O 1
ATOM 787 N N . GLN A 1 103 ? 0.248 -0.211 15.132 1.00 54.34 103 GLN A N 1
ATOM 788 C CA . GLN A 1 103 ? 0.923 1.042 14.775 1.00 54.34 103 GLN A CA 1
ATOM 789 C C . GLN A 1 103 ? -0.059 2.135 14.321 1.00 54.34 103 GLN A C 1
ATOM 791 O O . GLN A 1 103 ? 0.070 3.287 14.731 1.00 54.34 103 GLN A O 1
ATOM 796 N N . ASN A 1 104 ? -1.097 1.790 13.553 1.00 54.28 104 ASN A N 1
ATOM 797 C CA . ASN A 1 104 ? -2.112 2.760 13.118 1.00 54.28 104 ASN A CA 1
ATOM 798 C C . ASN A 1 104 ? -2.983 3.248 14.275 1.00 54.28 104 ASN A C 1
ATOM 800 O O . ASN A 1 104 ? -3.333 4.425 14.322 1.00 54.28 104 ASN A O 1
ATOM 804 N N . ALA A 1 105 ? -3.302 2.367 15.226 1.00 53.03 105 ALA A N 1
ATOM 805 C CA . ALA A 1 105 ? -4.023 2.744 16.433 1.00 53.03 105 ALA A CA 1
ATOM 806 C C . ALA A 1 105 ? -3.183 3.695 17.305 1.00 53.03 105 ALA A C 1
ATOM 808 O O . ALA A 1 105 ? -3.706 4.700 17.778 1.00 53.03 105 ALA A O 1
ATOM 809 N N . GLN A 1 106 ? -1.876 3.440 17.452 1.00 53.38 106 GLN A N 1
ATOM 810 C CA . GLN A 1 106 ? -0.952 4.337 18.160 1.00 53.38 106 GLN A CA 1
ATOM 811 C C . GLN A 1 106 ? -0.785 5.693 17.456 1.00 53.38 106 GLN A C 1
ATOM 813 O O . GLN A 1 106 ? -0.859 6.735 18.108 1.00 53.38 106 GLN A O 1
ATOM 818 N N . ARG A 1 107 ? -0.620 5.716 16.124 1.00 56.03 107 ARG A N 1
ATOM 819 C CA . ARG A 1 107 ? -0.529 6.969 15.348 1.00 56.03 107 ARG A CA 1
ATOM 820 C C . ARG A 1 107 ? -1.828 7.778 15.430 1.00 56.03 107 ARG A C 1
ATOM 822 O O . ARG A 1 107 ? -1.779 8.982 15.676 1.00 56.03 107 ARG A O 1
ATOM 829 N N . ALA A 1 108 ? -2.988 7.133 15.282 1.00 54.06 108 ALA A N 1
ATOM 830 C CA . ALA A 1 108 ? -4.290 7.787 15.429 1.00 54.06 108 ALA A CA 1
ATOM 831 C C . ALA A 1 108 ? -4.485 8.363 16.843 1.00 54.06 108 ALA A C 1
ATOM 833 O O . ALA A 1 108 ? -5.004 9.471 16.987 1.00 54.06 108 ALA A O 1
ATOM 834 N N . LEU A 1 109 ? -4.012 7.650 17.871 1.00 55.50 109 LEU A N 1
ATOM 835 C CA . LEU A 1 109 ? -4.031 8.106 19.260 1.00 55.50 109 LEU A CA 1
ATOM 836 C C . LEU A 1 109 ? -3.153 9.347 19.460 1.00 55.50 109 LEU A C 1
ATOM 838 O O . LEU A 1 109 ? -3.624 10.335 20.015 1.00 55.50 109 LEU A O 1
ATOM 842 N N . SER A 1 110 ? -1.918 9.335 18.954 1.00 55.53 110 SER A N 1
ATOM 843 C CA . SER A 1 110 ? -1.003 10.481 19.041 1.00 55.53 110 SER A CA 1
ATOM 844 C C . SER A 1 110 ? -1.583 11.729 18.358 1.00 55.53 110 SER A C 1
ATOM 846 O O . SER A 1 110 ? -1.544 12.833 18.905 1.00 55.53 110 SER A O 1
ATOM 848 N N . GLN A 1 111 ? -2.219 11.556 17.196 1.00 59.56 111 GLN A N 1
ATOM 849 C CA . GLN A 1 111 ? -2.892 12.651 16.493 1.00 59.56 111 GLN A CA 1
ATOM 850 C C . GLN A 1 111 ? -4.125 13.173 17.243 1.00 59.56 111 GLN A C 1
ATOM 852 O O . GLN A 1 111 ? -4.366 14.384 17.257 1.00 59.56 111 GLN A O 1
ATOM 857 N N . LEU A 1 112 ? -4.919 12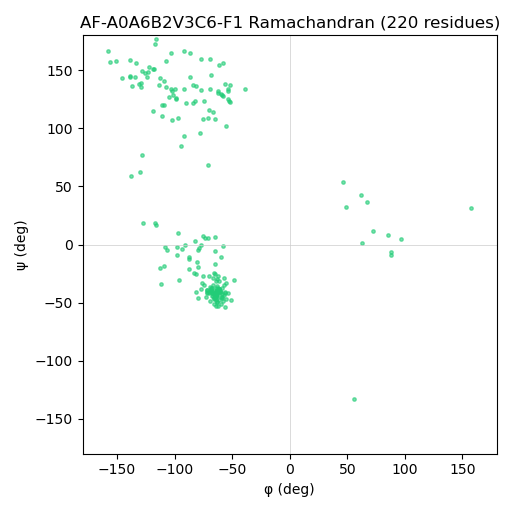.284 17.846 1.00 56.56 112 LEU A N 1
ATOM 858 C CA . LEU A 1 112 ? -6.065 12.666 18.669 1.00 56.56 112 LEU A CA 1
ATOM 859 C C . LEU A 1 112 ? -5.607 13.421 19.924 1.00 56.56 112 LEU A C 1
ATOM 861 O O . LEU A 1 112 ? -6.170 14.471 20.229 1.00 56.56 112 LEU A O 1
ATOM 865 N N . GLU A 1 113 ? -4.559 12.945 20.600 1.00 54.47 113 GLU A N 1
ATOM 866 C CA . GLU A 1 113 ? -3.965 13.612 21.761 1.00 54.47 113 GLU A CA 1
ATOM 867 C C . GLU A 1 113 ? -3.495 15.027 21.399 1.00 54.47 113 GLU A C 1
ATOM 869 O O . GLU A 1 113 ? -3.877 15.991 22.067 1.00 54.47 113 GLU A O 1
ATOM 874 N N . GLY A 1 114 ? -2.758 15.184 20.295 1.00 58.41 114 GLY A N 1
ATOM 875 C CA . GLY A 1 114 ? -2.322 16.495 19.811 1.00 58.41 114 GLY A CA 1
ATOM 876 C C . GLY A 1 114 ? -3.487 17.460 19.557 1.00 58.41 114 GLY A C 1
ATOM 877 O O . GLY A 1 114 ? -3.434 18.621 19.972 1.00 58.41 114 GLY A O 1
ATOM 878 N N . ARG A 1 115 ? -4.579 16.982 18.941 1.00 57.25 115 ARG A N 1
ATOM 879 C CA . ARG A 1 115 ? -5.789 17.790 18.694 1.00 57.25 115 ARG A CA 1
ATOM 880 C C . ARG A 1 115 ? -6.511 18.172 19.980 1.00 57.25 115 ARG A C 1
ATOM 882 O O . ARG A 1 115 ? -6.908 19.327 20.120 1.00 57.25 115 ARG A O 1
ATOM 889 N N . LEU A 1 116 ? -6.671 17.235 20.913 1.00 55.22 116 LEU A N 1
ATOM 890 C CA . LEU A 1 116 ? -7.323 17.488 22.198 1.00 55.22 116 LEU A CA 1
ATOM 891 C C . LEU A 1 116 ? -6.527 18.502 23.025 1.00 55.22 116 LEU A C 1
ATOM 893 O O . LEU A 1 116 ? -7.108 19.459 23.534 1.00 55.22 116 LEU A O 1
ATOM 897 N N . ILE A 1 117 ? -5.199 18.361 23.088 1.00 58.09 117 ILE A N 1
ATOM 898 C CA . ILE A 1 117 ? -4.314 19.317 23.769 1.00 58.09 117 ILE A CA 1
ATOM 899 C C . ILE A 1 117 ? -4.368 20.693 23.093 1.00 58.09 117 ILE A C 1
ATOM 901 O O . ILE A 1 117 ? -4.410 21.713 23.783 1.00 58.09 117 ILE A O 1
ATOM 905 N N . GLY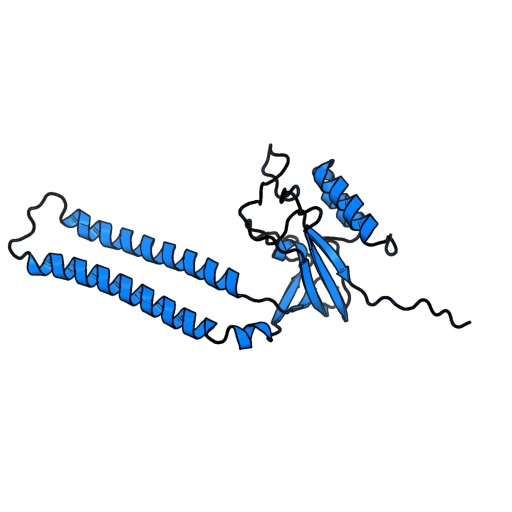 A 1 118 ? -4.384 20.748 21.759 1.00 61.88 118 GLY A N 1
ATOM 906 C CA . GLY A 1 118 ? -4.501 21.996 21.003 1.00 61.88 118 GLY A CA 1
ATOM 907 C C . GLY A 1 118 ? -5.823 22.720 21.266 1.00 61.88 118 GLY A C 1
ATOM 908 O O . GLY A 1 118 ? -5.819 23.878 21.683 1.00 61.88 118 GLY A O 1
ATOM 909 N N . ALA A 1 119 ? -6.949 22.019 21.104 1.00 59.38 119 ALA A N 1
ATOM 910 C CA . ALA A 1 119 ? -8.287 22.551 21.369 1.00 59.38 119 ALA A CA 1
ATOM 911 C C . ALA A 1 119 ? -8.434 23.023 22.820 1.00 59.38 119 ALA A C 1
ATOM 913 O O . ALA A 1 119 ? -9.043 24.058 23.098 1.00 59.38 119 ALA A O 1
ATOM 914 N N . TYR A 1 120 ? -7.819 22.287 23.745 1.00 61.72 120 TYR A N 1
ATOM 915 C CA . TYR A 1 120 ? -7.757 22.670 25.138 1.00 61.72 120 TYR A CA 1
ATOM 916 C C . TYR A 1 120 ? -6.975 23.968 25.351 1.00 61.72 120 TYR A C 1
ATOM 918 O O . TYR A 1 120 ? -7.511 24.913 25.921 1.00 61.72 120 TYR A O 1
ATOM 926 N N . ARG A 1 121 ? -5.739 24.061 24.842 1.00 59.53 121 ARG A N 1
ATOM 927 C CA . ARG A 1 121 ? -4.911 25.274 24.946 1.00 59.53 121 ARG A CA 1
ATOM 928 C C . ARG A 1 121 ? -5.612 26.502 24.376 1.00 59.53 121 ARG A C 1
ATOM 930 O O . ARG A 1 121 ? -5.544 27.554 25.002 1.00 59.53 121 ARG A O 1
ATOM 937 N N . GLU A 1 122 ? -6.298 26.385 23.242 1.00 65.19 122 GLU A N 1
ATOM 938 C CA . GLU A 1 122 ? -7.061 27.499 22.661 1.00 65.19 122 GLU A CA 1
ATOM 939 C C . GLU A 1 122 ? -8.226 27.940 23.556 1.00 65.19 122 GLU A C 1
ATOM 941 O O . GLU A 1 122 ? -8.384 29.132 23.831 1.00 65.19 122 GLU A O 1
ATOM 946 N N . LYS A 1 123 ? -8.991 26.992 24.109 1.00 60.16 123 LYS A N 1
ATOM 947 C CA . LYS A 1 123 ? -10.083 27.303 25.043 1.00 60.16 123 LYS A CA 1
ATOM 948 C C . LYS A 1 123 ? -9.568 27.980 26.319 1.00 60.16 123 LYS A C 1
ATOM 950 O O . LYS A 1 123 ? -10.193 28.911 26.828 1.00 60.16 123 LYS A O 1
ATOM 955 N N . THR A 1 124 ? -8.403 27.561 26.810 1.00 60.47 124 THR A N 1
ATOM 956 C CA . THR A 1 124 ? -7.80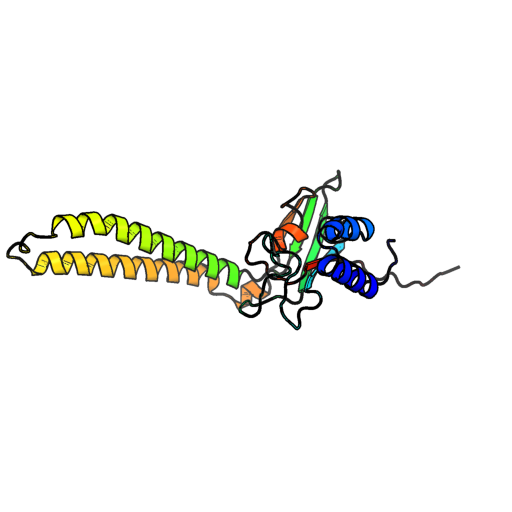4 28.095 28.041 1.00 60.47 124 THR A CA 1
ATOM 957 C C . THR A 1 124 ? -7.021 29.391 27.815 1.00 60.47 124 THR A C 1
ATOM 959 O O . THR A 1 124 ? -6.931 30.202 28.735 1.00 60.47 124 THR A O 1
ATOM 962 N N . LYS A 1 125 ? -6.516 29.661 26.601 1.00 63.09 125 LYS A N 1
ATOM 963 C CA . LYS A 1 125 ? -5.905 30.952 26.224 1.00 63.09 125 LYS A CA 1
ATOM 964 C C . LYS A 1 125 ? -6.861 32.115 26.460 1.00 63.09 125 LYS A C 1
ATOM 966 O O . LYS A 1 125 ? -6.430 33.142 26.971 1.00 63.09 125 LYS A O 1
ATOM 971 N N . SER A 1 126 ? -8.147 31.955 26.143 1.00 58.44 126 SER A N 1
ATOM 972 C CA . SER A 1 126 ? -9.162 32.987 26.395 1.00 58.44 126 SER A CA 1
ATOM 973 C C . SER A 1 126 ? -9.315 33.283 27.889 1.00 58.44 126 SER A C 1
ATOM 975 O O . SER A 1 126 ? -9.413 34.441 28.286 1.00 58.44 126 SER A O 1
ATOM 977 N N . ILE A 1 127 ? -9.277 32.247 28.730 1.00 56.88 127 ILE A N 1
ATOM 978 C CA . ILE A 1 127 ? -9.378 32.373 30.189 1.00 56.88 127 ILE A CA 1
ATOM 979 C C . ILE A 1 127 ? -8.109 33.033 30.746 1.00 56.88 127 ILE A C 1
ATOM 981 O O . ILE A 1 127 ? -8.204 34.021 31.461 1.00 56.88 127 ILE A O 1
ATOM 985 N N . LEU A 1 128 ? -6.919 32.567 30.356 1.00 53.16 128 LEU A N 1
ATOM 986 C CA . LEU A 1 128 ? -5.628 33.120 30.793 1.00 53.16 128 LEU A CA 1
ATOM 987 C C . LEU A 1 128 ? -5.404 34.566 30.323 1.00 53.16 128 LEU A C 1
ATOM 989 O O . LEU A 1 128 ? -4.915 35.393 31.090 1.00 53.16 128 LEU A O 1
ATOM 993 N N . ASN A 1 129 ? -5.801 34.904 29.093 1.00 59.19 129 ASN A N 1
ATOM 994 C CA . ASN A 1 129 ? -5.729 36.274 28.580 1.00 59.19 129 ASN A CA 1
ATOM 995 C C . ASN A 1 129 ? -6.683 37.222 29.320 1.00 59.19 129 ASN A C 1
ATOM 997 O O . ASN A 1 129 ? -6.360 38.397 29.466 1.00 59.19 129 ASN A O 1
ATOM 1001 N N . SER A 1 130 ? -7.803 36.719 29.853 1.00 55.56 130 SER A N 1
ATOM 1002 C CA . SER A 1 130 ? -8.739 37.509 30.670 1.00 55.56 130 SER A CA 1
ATOM 1003 C C . SER A 1 130 ? -8.129 37.988 31.999 1.00 55.56 130 SER A C 1
ATOM 1005 O O . SER A 1 130 ? -8.643 38.928 32.606 1.00 55.56 130 SER A O 1
ATOM 1007 N N . PHE A 1 131 ? -7.013 37.386 32.426 1.00 53.06 131 PHE A N 1
ATOM 1008 C CA . PHE A 1 131 ? -6.255 37.755 33.628 1.00 53.06 131 PHE A CA 1
ATOM 1009 C C . PHE A 1 131 ? -4.908 38.427 33.321 1.00 53.06 131 PHE A C 1
ATOM 1011 O O . PHE A 1 131 ? -4.187 38.822 34.236 1.00 53.06 131 PHE A O 1
ATOM 1018 N N . ARG A 1 132 ? -4.531 38.575 32.046 1.00 46.81 132 ARG A N 1
ATOM 1019 C CA . ARG A 1 132 ? -3.210 39.088 31.671 1.00 46.81 132 ARG A CA 1
ATOM 1020 C C . ARG A 1 132 ? -3.152 40.604 31.894 1.00 46.81 132 ARG A C 1
ATOM 1022 O O . ARG A 1 132 ? -3.766 41.365 31.156 1.00 46.81 132 ARG A O 1
ATOM 1029 N N . GLY A 1 133 ? -2.409 41.028 32.918 1.00 52.97 133 GLY A N 1
ATOM 1030 C CA . GLY A 1 133 ? -2.208 42.441 33.272 1.00 52.97 133 GLY A CA 1
ATOM 1031 C C . GLY A 1 133 ? -3.131 42.985 34.369 1.00 52.97 133 GLY A C 1
ATOM 1032 O O . GLY A 1 133 ? -3.073 44.174 34.662 1.00 52.97 133 GLY A O 1
ATOM 1033 N N . LYS A 1 134 ? -3.962 42.140 34.990 1.00 53.72 134 LYS A N 1
ATOM 1034 C CA . LYS A 1 134 ? -4.695 42.478 36.218 1.00 53.72 134 LYS A CA 1
ATOM 1035 C C . LYS A 1 134 ? -4.057 41.717 37.372 1.00 53.72 134 LYS A C 1
ATOM 1037 O O . LYS A 1 134 ? -3.752 40.536 37.205 1.00 53.72 134 LYS A O 1
ATOM 1042 N N . GLU A 1 135 ? -3.841 42.369 38.517 1.00 50.00 135 GLU A N 1
ATOM 1043 C CA . GLU A 1 135 ? -3.486 41.623 39.725 1.00 50.00 135 GLU A CA 1
ATOM 1044 C C . GLU A 1 135 ? -4.553 40.541 39.946 1.00 50.00 135 GLU A C 1
ATOM 1046 O O . GLU A 1 135 ? -5.751 40.833 39.815 1.00 50.00 135 GLU A O 1
ATOM 1051 N N . PRO A 1 136 ? -4.153 39.283 40.197 1.00 50.75 136 PRO A N 1
ATOM 1052 C CA . PRO A 1 136 ? -5.112 38.238 40.509 1.00 50.75 136 PRO A CA 1
ATOM 1053 C C . PRO A 1 136 ? -5.973 38.726 41.685 1.00 50.75 136 PRO A C 1
ATOM 1055 O O . PRO A 1 136 ? -5.414 39.259 42.647 1.00 50.75 136 PRO A O 1
ATOM 1058 N N . PRO A 1 137 ? -7.313 38.589 41.628 1.00 49.91 137 PRO A N 1
ATOM 1059 C CA . PRO A 1 137 ? -8.177 39.027 42.718 1.00 49.91 137 PRO A CA 1
ATOM 1060 C C . PRO A 1 137 ? -7.673 38.430 44.034 1.00 49.91 137 PRO A C 1
ATOM 1062 O O . PRO A 1 137 ? -7.290 37.257 44.056 1.00 49.91 137 PRO A O 1
ATOM 1065 N N . GLN A 1 138 ? -7.646 39.213 45.117 1.00 45.22 138 GLN A N 1
ATOM 1066 C CA . GLN A 1 138 ? -7.288 38.700 46.442 1.00 45.22 138 GLN A CA 1
ATOM 1067 C C . GLN A 1 138 ? -8.211 37.520 46.791 1.00 45.22 138 GLN A C 1
ATOM 1069 O O . GLN A 1 138 ? -9.387 37.693 47.092 1.00 45.22 138 GLN A O 1
ATOM 1074 N N . GLY A 1 139 ? -7.665 36.310 46.645 1.00 47.81 139 GLY A N 1
ATOM 1075 C CA . GLY A 1 139 ? -8.417 35.052 46.598 1.00 47.81 139 GLY A CA 1
ATOM 1076 C C . GLY A 1 139 ? -7.643 33.926 45.896 1.00 47.81 139 GLY A C 1
ATOM 1077 O O . GLY A 1 139 ? -8.249 33.060 45.270 1.00 47.81 139 GLY A O 1
ATOM 1078 N N . GLY A 1 140 ? -6.303 33.931 45.984 1.00 44.50 140 GLY A N 1
ATOM 1079 C CA . GLY A 1 140 ? -5.368 33.069 45.232 1.00 44.50 140 GLY A CA 1
ATOM 1080 C C . GLY A 1 140 ? -5.536 31.550 45.388 1.00 44.50 140 GLY A C 1
ATOM 1081 O O . GLY A 1 140 ? -4.826 30.789 44.739 1.00 44.50 140 GLY A O 1
ATOM 1082 N N . LEU A 1 141 ? -6.493 31.101 46.200 1.00 46.47 141 LEU A N 1
ATOM 1083 C CA . LEU A 1 141 ? -6.922 29.708 46.266 1.00 46.47 141 LEU A CA 1
ATOM 1084 C C . LEU A 1 141 ? -7.814 29.313 45.082 1.00 46.47 141 LEU A C 1
ATOM 1086 O O . LEU A 1 141 ? -7.718 28.173 44.644 1.00 46.47 141 LEU A O 1
ATOM 1090 N N . GLU A 1 142 ? -8.646 30.208 44.534 1.00 46.31 142 GLU A N 1
ATOM 1091 C CA . GLU A 1 142 ? -9.613 29.839 43.486 1.00 46.31 142 GLU A CA 1
ATOM 1092 C C . GLU A 1 142 ? -9.005 29.772 42.084 1.00 46.31 142 GLU A C 1
ATOM 1094 O O . GLU A 1 142 ? -9.281 28.830 41.348 1.00 46.31 142 GLU A O 1
ATOM 1099 N N . SER A 1 143 ? -8.131 30.708 41.709 1.00 44.16 143 SER A N 1
ATOM 1100 C CA . SER A 1 143 ? -7.452 30.680 40.404 1.00 44.16 143 SER A CA 1
ATOM 1101 C C . SER A 1 143 ? -6.456 29.521 40.298 1.00 44.16 143 SER A C 1
ATOM 1103 O O . SER A 1 143 ? -6.401 28.854 39.264 1.00 44.16 143 SER A O 1
ATOM 1105 N N . ALA A 1 144 ? -5.737 29.215 41.384 1.00 53.12 144 ALA A N 1
ATOM 1106 C CA . ALA A 1 144 ? -4.925 28.006 41.497 1.00 53.12 144 ALA A CA 1
ATOM 1107 C C . ALA A 1 144 ? -5.792 26.739 41.402 1.00 53.12 144 ALA A C 1
ATOM 1109 O O . ALA A 1 144 ? -5.444 25.834 40.651 1.00 53.12 144 ALA A O 1
ATOM 1110 N N . ARG A 1 145 ? -6.965 26.710 42.056 1.00 52.47 145 ARG A N 1
ATOM 1111 C CA . ARG A 1 145 ? -7.951 25.620 41.924 1.00 52.47 145 ARG A CA 1
ATOM 1112 C C . ARG A 1 145 ? -8.461 25.446 40.505 1.00 52.47 145 ARG A C 1
ATOM 1114 O O . ARG A 1 145 ? -8.649 24.319 40.068 1.00 52.47 145 ARG A O 1
ATOM 1121 N N . VAL A 1 146 ? -8.714 26.544 39.798 1.00 49.72 146 VAL A N 1
ATOM 1122 C CA . VAL A 1 146 ? -9.190 26.514 38.414 1.00 49.72 146 VAL A CA 1
ATOM 1123 C C . VAL A 1 146 ? -8.096 25.964 37.508 1.00 49.72 146 VAL A C 1
ATOM 1125 O O . VAL A 1 146 ? -8.393 25.075 36.719 1.00 49.72 146 VAL A O 1
ATOM 1128 N N . ILE A 1 147 ? -6.838 26.398 37.666 1.00 53.16 147 ILE A N 1
ATOM 1129 C CA . ILE A 1 147 ? -5.679 25.848 36.938 1.00 53.16 147 ILE A CA 1
ATOM 1130 C C . ILE A 1 147 ? -5.454 24.367 37.285 1.00 53.16 147 ILE A C 1
ATOM 1132 O O . ILE A 1 147 ? -5.216 23.565 36.386 1.00 53.16 147 ILE A O 1
ATOM 1136 N N . GLU A 1 148 ? -5.592 23.982 38.553 1.00 55.75 148 GLU A N 1
ATOM 1137 C CA . GLU A 1 148 ? -5.465 22.599 39.020 1.00 55.75 148 GLU A CA 1
ATOM 1138 C C . GLU A 1 148 ? -6.606 21.713 38.495 1.00 55.75 148 GLU A C 1
ATOM 1140 O O . GLU A 1 148 ? -6.358 20.601 38.041 1.00 55.75 148 GLU A O 1
ATOM 1145 N N . MET A 1 149 ? -7.854 22.193 38.488 1.00 50.31 149 MET A N 1
ATOM 1146 C CA . MET A 1 149 ? -8.998 21.501 37.877 1.00 50.31 149 MET A CA 1
ATOM 1147 C C . MET A 1 149 ? -8.803 21.338 36.375 1.00 50.31 149 MET A C 1
ATOM 1149 O O . MET A 1 149 ? -9.122 20.294 35.821 1.00 50.31 149 MET A O 1
ATOM 1153 N N . ILE A 1 150 ? -8.260 22.363 35.725 1.00 54.06 150 ILE A N 1
ATOM 1154 C CA . ILE A 1 150 ? -7.885 22.373 34.313 1.00 54.06 150 ILE A CA 1
ATOM 1155 C C . ILE A 1 150 ? -6.809 21.304 34.050 1.00 54.06 150 ILE A C 1
ATOM 1157 O O . ILE A 1 150 ? -6.949 20.489 33.135 1.00 54.06 150 ILE A O 1
ATOM 1161 N N . GLN A 1 151 ? -5.758 21.235 34.858 1.00 56.16 151 GLN A N 1
ATOM 1162 C CA . GLN A 1 151 ? -4.720 20.208 34.728 1.00 56.16 151 GLN A CA 1
ATOM 1163 C C . GLN A 1 151 ? -5.277 18.807 35.014 1.00 56.16 151 GLN A C 1
ATOM 1165 O O . GLN A 1 151 ? -5.123 17.912 34.189 1.00 56.16 151 GLN A O 1
ATOM 1170 N N . LYS A 1 152 ? -6.054 18.641 36.090 1.00 59.34 152 LYS A N 1
ATOM 1171 C CA . LYS A 1 152 ? -6.724 17.380 36.439 1.00 59.34 152 LYS A CA 1
ATOM 1172 C C . LYS A 1 152 ? -7.708 16.916 35.376 1.00 59.34 152 LYS A C 1
ATOM 1174 O O . LYS A 1 152 ? -7.788 15.720 35.127 1.00 59.34 152 LYS A O 1
ATOM 1179 N N . LEU A 1 153 ? -8.455 17.813 34.732 1.00 54.53 153 LEU A N 1
ATOM 1180 C CA . LEU A 1 153 ? -9.372 17.452 33.651 1.00 54.53 153 LEU A CA 1
ATOM 1181 C C . LEU A 1 153 ? -8.599 16.996 32.409 1.00 54.53 153 LEU A C 1
ATOM 1183 O O . LEU A 1 153 ? -9.001 16.022 31.772 1.00 54.53 153 LEU A O 1
ATOM 1187 N N . ALA A 1 154 ? -7.477 17.650 32.095 1.00 57.38 154 ALA A N 1
ATOM 1188 C CA . ALA A 1 154 ? -6.586 17.229 31.017 1.00 57.38 154 ALA A CA 1
ATOM 1189 C C . ALA A 1 154 ? -5.967 15.851 31.307 1.00 57.38 154 ALA A C 1
ATOM 1191 O O . ALA A 1 154 ? -6.008 14.974 30.445 1.00 57.38 154 ALA A O 1
ATOM 1192 N N . ASP A 1 155 ? -5.499 15.618 32.533 1.00 63.69 155 ASP A N 1
ATOM 1193 C CA . ASP A 1 155 ? -4.938 14.332 32.955 1.00 63.69 155 ASP A CA 1
ATOM 1194 C C . ASP A 1 155 ? -6.001 13.233 33.037 1.00 63.69 155 ASP A C 1
ATOM 1196 O O . ASP A 1 155 ? -5.757 12.104 32.627 1.00 63.69 155 ASP A O 1
ATOM 1200 N N . THR A 1 156 ? -7.216 13.551 33.487 1.00 61.31 156 THR A N 1
ATOM 1201 C CA . THR A 1 156 ? -8.339 12.600 33.531 1.00 61.31 156 THR A CA 1
ATOM 1202 C C . THR A 1 156 ? -8.794 12.233 32.123 1.00 61.31 156 THR A C 1
ATOM 1204 O O . THR A 1 156 ? -9.051 11.065 31.849 1.00 61.31 156 THR A O 1
ATOM 1207 N N . THR A 1 157 ? -8.853 13.205 31.208 1.00 56.94 157 THR A N 1
ATOM 1208 C CA . THR A 1 157 ? -9.184 12.955 29.798 1.00 56.94 157 THR A CA 1
ATOM 1209 C C . THR A 1 157 ? -8.096 12.117 29.132 1.00 56.94 157 THR A C 1
ATOM 1211 O O . THR A 1 157 ? -8.420 11.158 28.440 1.00 56.94 157 THR A O 1
ATOM 1214 N N . ARG A 1 158 ? -6.814 12.409 29.401 1.00 61.84 158 ARG A N 1
ATOM 1215 C CA . ARG A 1 158 ? -5.678 11.595 28.948 1.00 61.84 158 ARG A CA 1
ATOM 1216 C C . ARG A 1 158 ? -5.763 10.170 29.490 1.00 61.84 158 ARG A C 1
ATOM 1218 O O . ARG A 1 158 ? -5.707 9.227 28.711 1.00 61.84 158 ARG A O 1
ATOM 1225 N N . ASN A 1 159 ? -5.947 9.999 30.796 1.00 63.41 159 ASN A N 1
ATOM 1226 C CA . ASN A 1 159 ? -6.008 8.684 31.432 1.00 63.41 159 ASN A CA 1
ATOM 1227 C C . ASN A 1 159 ? -7.212 7.873 30.956 1.00 63.41 159 ASN A C 1
ATOM 1229 O O . ASN A 1 159 ? -7.071 6.684 30.698 1.00 63.41 159 ASN A O 1
ATOM 1233 N N . ARG A 1 160 ? -8.375 8.506 30.780 1.00 59.84 160 ARG A N 1
ATOM 1234 C CA . ARG A 1 160 ? -9.579 7.841 30.276 1.00 59.84 160 ARG A CA 1
ATOM 1235 C C . ARG A 1 160 ? -9.455 7.470 28.802 1.00 59.84 160 ARG A C 1
ATOM 1237 O O . ARG A 1 160 ? -9.788 6.348 28.451 1.00 59.84 160 ARG A O 1
ATOM 1244 N N . ALA A 1 161 ? -8.904 8.349 27.966 1.00 53.22 161 ALA A N 1
ATOM 1245 C CA . ALA A 1 161 ? -8.601 8.025 26.574 1.00 53.22 161 ALA A CA 1
ATOM 1246 C C . ALA A 1 161 ? -7.565 6.893 26.470 1.00 53.22 161 ALA A C 1
ATOM 1248 O O . ALA A 1 161 ? -7.728 5.993 25.653 1.00 53.22 161 ALA A O 1
ATOM 1249 N N . MET A 1 162 ? -6.539 6.883 27.333 1.00 56.38 162 MET A N 1
ATOM 1250 C CA . MET A 1 162 ? -5.577 5.780 27.416 1.00 56.38 162 MET A CA 1
ATOM 1251 C C . MET A 1 162 ? -6.205 4.486 27.935 1.00 56.38 162 MET A C 1
ATOM 1253 O O . MET A 1 162 ? -5.836 3.427 27.452 1.00 56.38 162 MET A O 1
ATOM 1257 N N . GLN A 1 163 ? -7.136 4.539 28.888 1.00 61.75 163 GLN A N 1
ATOM 1258 C CA . GLN A 1 163 ? -7.837 3.357 29.397 1.00 61.75 163 GLN A CA 1
ATOM 1259 C C . GLN A 1 163 ? -8.828 2.792 28.381 1.00 61.75 163 GLN A C 1
ATOM 1261 O O . GLN A 1 163 ? -8.873 1.583 28.204 1.00 61.75 163 GLN A O 1
ATOM 1266 N N . GLU A 1 164 ? -9.590 3.637 27.686 1.00 52.44 164 GLU A N 1
ATOM 1267 C CA . GLU A 1 164 ? -10.463 3.218 26.583 1.00 52.44 164 GLU A CA 1
ATOM 1268 C C . GLU A 1 164 ? -9.624 2.646 25.425 1.00 52.44 164 GLU A C 1
ATOM 1270 O O . GLU A 1 164 ? -9.979 1.621 24.852 1.00 52.44 164 GLU A O 1
ATOM 1275 N N . TYR A 1 165 ? -8.451 3.225 25.147 1.00 53.62 165 TYR A N 1
ATOM 1276 C CA . TYR A 1 165 ? -7.475 2.686 24.196 1.00 53.62 165 TYR A CA 1
ATOM 1277 C C . TYR A 1 165 ? -6.876 1.349 24.645 1.00 53.62 165 TYR A C 1
ATOM 1279 O O . TYR A 1 165 ? -6.819 0.406 23.858 1.00 53.62 165 TYR A O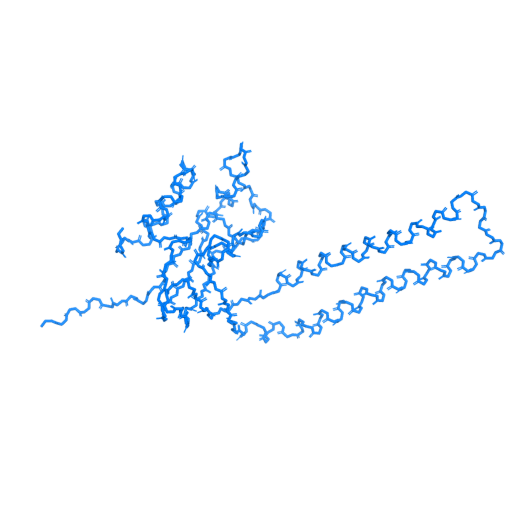 1
ATOM 1287 N N . GLN A 1 166 ? -6.451 1.244 25.904 1.00 54.81 166 GLN A N 1
ATOM 1288 C CA . GLN A 1 166 ? -5.970 -0.003 26.481 1.00 54.81 166 GLN A CA 1
ATOM 1289 C C . GLN A 1 166 ? -7.076 -1.049 26.409 1.00 54.81 166 GLN A C 1
ATOM 1291 O O . GLN A 1 166 ? -6.805 -2.115 25.898 1.00 54.81 166 GLN A O 1
ATOM 1296 N N . ALA A 1 167 ? -8.323 -0.734 26.762 1.00 59.81 167 ALA A N 1
ATOM 1297 C CA . ALA A 1 167 ? -9.462 -1.644 26.644 1.00 59.81 167 ALA A CA 1
ATOM 1298 C C . ALA A 1 167 ? -9.758 -2.085 25.195 1.00 59.81 167 ALA A C 1
ATOM 1300 O O . ALA A 1 167 ? -10.211 -3.206 24.974 1.00 59.81 167 ALA A O 1
ATOM 1301 N N . LEU A 1 168 ? -9.485 -1.234 24.199 1.00 51.16 168 LEU A N 1
ATOM 1302 C CA . LEU A 1 168 ? -9.543 -1.599 22.778 1.00 51.16 168 LEU A CA 1
ATOM 1303 C C . LEU A 1 168 ? -8.333 -2.452 22.334 1.00 51.16 168 LEU A C 1
ATOM 1305 O O . LEU A 1 168 ? -8.446 -3.233 21.388 1.00 51.16 168 LEU A O 1
ATOM 1309 N N . GLY A 1 169 ? -7.183 -2.312 23.003 1.00 50.88 169 GLY A N 1
ATOM 1310 C CA . GLY A 1 169 ? -5.905 -2.954 22.674 1.00 50.88 169 GLY A CA 1
ATOM 1311 C C . GLY A 1 169 ? -5.457 -4.106 23.589 1.00 50.88 169 GLY A C 1
ATOM 1312 O O . GLY A 1 169 ? -4.441 -4.731 23.294 1.00 50.88 169 GLY A O 1
ATOM 1313 N N . THR A 1 170 ? -6.171 -4.423 24.675 1.00 49.97 170 THR A N 1
ATOM 1314 C CA . THR A 1 170 ? -5.694 -5.265 25.797 1.00 49.97 170 THR A CA 1
ATOM 1315 C C . THR A 1 170 ? -5.627 -6.756 25.525 1.00 49.97 170 THR A C 1
ATOM 1317 O O . THR A 1 170 ? -5.299 -7.516 26.429 1.00 49.97 170 THR A O 1
ATOM 1320 N N . ASP A 1 171 ? -5.838 -7.194 24.291 1.00 55.94 171 ASP A N 1
ATOM 1321 C CA . ASP A 1 171 ? -5.454 -8.551 23.931 1.00 55.94 171 ASP A CA 1
ATOM 1322 C C . ASP A 1 171 ? -4.632 -8.555 22.650 1.00 55.94 171 ASP A C 1
ATOM 1324 O O . ASP A 1 171 ? -5.022 -9.067 21.604 1.00 55.94 171 ASP A O 1
ATOM 1328 N N . GLN A 1 172 ? -3.473 -7.901 22.730 1.00 50.81 172 GLN A N 1
ATOM 1329 C CA . GLN A 1 172 ? -2.467 -7.852 21.671 1.00 50.81 172 GLN A CA 1
ATOM 1330 C C . GLN A 1 172 ? -2.150 -9.256 21.113 1.00 50.81 172 GLN A C 1
ATOM 1332 O O . GLN A 1 172 ? -1.885 -9.3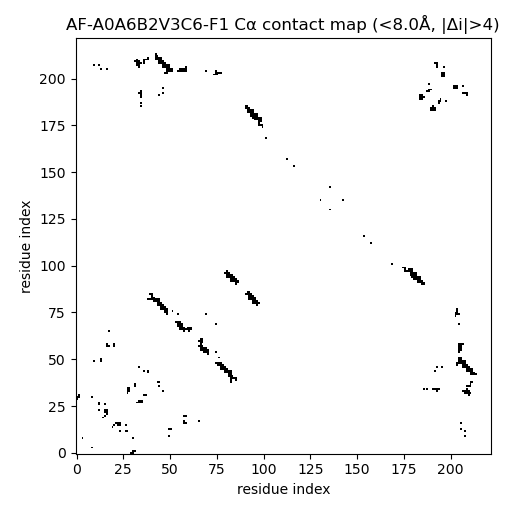82 19.919 1.00 50.81 172 GLN A O 1
ATOM 1337 N N . LEU A 1 173 ? -2.261 -10.303 21.944 1.00 54.16 173 LEU A N 1
ATOM 1338 C CA . LEU A 1 173 ? -2.163 -11.711 21.549 1.00 54.16 173 LEU A CA 1
ATOM 1339 C C . LEU A 1 173 ? -3.405 -12.185 20.775 1.00 54.16 173 LEU A C 1
ATOM 1341 O O . LEU A 1 173 ? -3.265 -12.787 19.711 1.00 54.16 173 LEU A O 1
ATOM 1345 N N . ALA A 1 174 ? -4.621 -11.861 21.221 1.00 57.19 174 ALA A N 1
ATOM 1346 C CA . ALA A 1 174 ? -5.825 -12.157 20.446 1.00 57.19 174 ALA A CA 1
ATOM 1347 C C . ALA A 1 174 ? -5.908 -11.392 19.120 1.00 57.19 174 ALA A C 1
ATOM 1349 O O . ALA A 1 174 ? -6.587 -11.872 18.216 1.00 57.19 174 ALA A O 1
ATOM 1350 N N . TRP A 1 175 ? -5.272 -10.224 18.974 1.00 54.06 175 TRP A N 1
ATOM 1351 C CA . TRP A 1 175 ? -5.242 -9.469 17.713 1.00 54.06 175 TRP A CA 1
ATOM 1352 C C . TRP A 1 175 ? -4.304 -10.084 16.669 1.00 54.06 175 TRP A C 1
ATOM 1354 O O . TRP A 1 175 ? -4.641 -10.065 15.487 1.00 54.06 175 TRP A O 1
ATOM 1364 N N . GLN A 1 176 ? -3.177 -10.673 17.081 1.00 55.94 176 GLN A N 1
ATOM 1365 C CA . GLN A 1 176 ? -2.211 -11.312 16.172 1.00 55.94 176 GLN A CA 1
ATOM 1366 C C . GLN A 1 176 ? -2.806 -12.508 15.407 1.00 55.94 176 GLN A C 1
ATOM 1368 O O . GLN A 1 176 ? -2.395 -12.789 14.285 1.00 55.94 176 GLN A O 1
ATOM 1373 N N . GLY A 1 177 ? -3.821 -13.173 15.969 1.00 60.12 177 GLY A N 1
ATOM 1374 C CA . GLY A 1 177 ? -4.531 -14.281 15.319 1.00 60.12 177 GLY A CA 1
ATOM 1375 C C . GLY A 1 177 ? -5.762 -13.886 14.493 1.00 60.12 177 GLY A C 1
ATOM 1376 O O . GLY A 1 177 ? -6.427 -14.768 13.950 1.00 60.12 177 GLY A O 1
ATOM 1377 N N . LYS A 1 178 ? -6.127 -12.598 14.419 1.00 67.00 178 LYS A N 1
ATOM 1378 C CA . LYS A 1 178 ? -7.339 -12.163 13.704 1.00 67.00 178 LYS A CA 1
ATOM 1379 C C . LYS A 1 178 ? -7.060 -11.932 12.225 1.00 67.00 178 LYS A C 1
ATOM 1381 O O . LYS A 1 178 ? -6.009 -11.430 11.833 1.00 67.00 178 LYS A O 1
ATOM 1386 N N . TRP A 1 179 ? -8.061 -12.264 11.423 1.00 71.12 179 TRP A N 1
ATOM 1387 C CA . TRP A 1 179 ? -8.103 -11.974 9.999 1.00 71.12 179 TRP A CA 1
ATOM 1388 C C . TRP A 1 179 ? -9.204 -10.958 9.725 1.00 71.12 179 TRP A C 1
ATOM 1390 O O . TRP A 1 179 ? -10.259 -10.987 10.364 1.00 71.12 179 TRP A O 1
ATOM 1400 N N . PHE A 1 180 ? -8.957 -10.056 8.784 1.00 75.81 180 PHE A N 1
ATOM 1401 C CA . PHE A 1 180 ? -9.873 -8.978 8.442 1.00 75.81 180 PHE A CA 1
ATOM 1402 C C . PHE A 1 180 ? -10.210 -9.017 6.966 1.00 75.81 180 PHE A C 1
ATOM 1404 O O . PHE A 1 180 ? -9.345 -9.297 6.139 1.00 75.81 180 PHE A O 1
ATOM 1411 N N . PHE A 1 181 ? -11.455 -8.665 6.657 1.00 80.19 181 PHE A N 1
ATOM 1412 C CA . PHE A 1 181 ? -11.841 -8.368 5.291 1.00 80.19 181 PHE A CA 1
ATOM 1413 C C . PHE A 1 181 ? -11.503 -6.922 4.952 1.00 80.19 181 PHE A C 1
ATOM 1415 O O . PHE A 1 181 ? -11.766 -6.012 5.749 1.00 80.19 181 PHE A O 1
ATOM 1422 N N . ARG A 1 182 ? -10.954 -6.704 3.761 1.00 83.12 182 ARG A N 1
ATOM 1423 C CA . ARG A 1 182 ? -10.734 -5.368 3.214 1.00 83.12 182 ARG A CA 1
ATOM 1424 C C . ARG A 1 182 ? -11.185 -5.328 1.764 1.00 83.12 182 ARG A C 1
ATOM 1426 O O . ARG A 1 182 ? -11.087 -6.319 1.053 1.00 83.12 182 ARG A O 1
ATOM 1433 N N . LEU A 1 183 ? -11.742 -4.191 1.367 1.00 84.38 183 LEU A N 1
ATOM 1434 C CA . LEU A 1 183 ? -12.178 -3.937 0.001 1.00 84.38 183 LEU A CA 1
ATOM 1435 C C . LEU A 1 183 ? -11.139 -3.051 -0.683 1.00 84.38 183 LEU A C 1
ATOM 1437 O O . LEU A 1 183 ? -10.736 -2.025 -0.124 1.00 84.38 183 LEU A O 1
ATOM 1441 N N . TYR A 1 184 ? -10.749 -3.446 -1.886 1.00 88.88 184 TYR A N 1
ATOM 1442 C CA . TYR A 1 184 ? -9.903 -2.679 -2.790 1.00 88.88 184 TYR A CA 1
ATOM 1443 C C . TYR A 1 184 ? -10.594 -2.529 -4.134 1.00 88.88 184 TYR A C 1
ATOM 1445 O O . TYR A 1 184 ? -11.297 -3.441 -4.561 1.00 88.88 184 TYR A O 1
ATOM 1453 N N . GLY A 1 185 ? -10.348 -1.403 -4.791 1.00 87.94 185 GLY A N 1
ATOM 1454 C CA . GLY A 1 185 ? -10.875 -1.107 -6.118 1.00 87.94 185 GLY A CA 1
ATOM 1455 C C . GLY A 1 185 ? -9.773 -0.953 -7.155 1.00 87.94 185 GLY A C 1
ATOM 1456 O O . GLY A 1 185 ? -8.582 -0.945 -6.839 1.00 87.94 185 GLY A O 1
ATOM 1457 N N . SER A 1 186 ? -10.174 -0.840 -8.416 1.00 87.38 186 SER A N 1
ATOM 1458 C CA . SER A 1 186 ? -9.267 -0.677 -9.559 1.00 87.38 186 SER A CA 1
ATOM 1459 C C . SER A 1 186 ? -8.901 0.777 -9.857 1.00 87.38 186 SER A C 1
ATOM 1461 O O . SER A 1 186 ? -7.995 1.014 -10.661 1.00 87.38 186 SER A O 1
ATOM 1463 N N . GLN A 1 187 ? -9.582 1.743 -9.231 1.00 87.75 187 GLN A N 1
ATOM 1464 C CA . GLN A 1 187 ? -9.321 3.164 -9.439 1.00 87.75 187 GLN A CA 1
ATOM 1465 C C . GLN A 1 187 ? -8.061 3.627 -8.703 1.00 87.75 187 GLN A C 1
ATOM 1467 O O . GLN A 1 187 ? -7.596 3.011 -7.739 1.00 87.75 187 GLN A O 1
ATOM 1472 N N . ALA A 1 188 ? -7.514 4.756 -9.154 1.00 86.06 188 ALA A N 1
ATOM 1473 C CA . ALA A 1 188 ? -6.372 5.384 -8.505 1.00 86.06 188 ALA A CA 1
ATOM 1474 C C . ALA A 1 188 ? -6.692 5.713 -7.039 1.00 86.06 188 ALA A C 1
ATOM 1476 O O . ALA A 1 188 ? -7.691 6.365 -6.737 1.00 86.06 188 ALA A O 1
ATOM 1477 N N . GLY A 1 189 ? -5.829 5.272 -6.126 1.00 85.69 189 GLY A N 1
ATOM 1478 C CA . GLY A 1 189 ? -6.025 5.461 -4.690 1.00 85.69 189 GLY A CA 1
ATOM 1479 C C . GLY A 1 189 ? -6.834 4.349 -4.022 1.00 85.69 189 GLY A C 1
ATOM 1480 O O . GLY A 1 189 ? -6.958 4.353 -2.795 1.00 85.69 189 GLY A O 1
ATOM 1481 N N . GLU A 1 190 ? -7.384 3.402 -4.784 1.00 88.56 190 GLU A N 1
ATOM 1482 C CA . GLU A 1 190 ? -8.235 2.320 -4.275 1.00 88.56 190 GLU A CA 1
ATOM 1483 C C . GLU A 1 190 ? -7.565 0.950 -4.311 1.00 88.56 190 GLU A C 1
ATOM 1485 O O . GLU A 1 190 ? -7.997 0.057 -3.579 1.00 88.56 190 GLU A O 1
ATOM 1490 N N . THR A 1 191 ? -6.500 0.791 -5.100 1.00 91.31 191 THR A N 1
ATOM 1491 C CA . THR A 1 191 ? -5.822 -0.499 -5.252 1.00 91.31 191 THR A CA 1
ATOM 1492 C C . THR A 1 191 ? -5.093 -0.916 -3.977 1.00 91.31 191 THR A C 1
ATOM 1494 O O . THR A 1 191 ? -4.752 -0.086 -3.130 1.00 91.31 191 THR A O 1
ATOM 1497 N N . PHE A 1 192 ? -4.802 -2.216 -3.845 1.00 89.31 192 PHE A N 1
ATOM 1498 C CA . PHE A 1 192 ? -3.957 -2.727 -2.760 1.00 89.31 192 PHE A CA 1
ATOM 1499 C C . PHE A 1 192 ? -2.639 -1.951 -2.675 1.00 89.31 192 PHE A C 1
ATOM 1501 O O . PHE A 1 192 ? -2.277 -1.464 -1.608 1.00 89.31 192 PHE A O 1
ATOM 1508 N N . HIS A 1 193 ? -1.979 -1.759 -3.820 1.00 90.69 193 HIS A N 1
ATOM 1509 C CA . HIS A 1 193 ? -0.750 -0.980 -3.928 1.00 90.69 193 HIS A CA 1
ATOM 1510 C C . HIS A 1 193 ? -0.933 0.446 -3.394 1.00 90.69 193 HIS A C 1
ATOM 1512 O O . HIS A 1 193 ? -0.228 0.856 -2.472 1.00 90.69 193 HIS A O 1
ATOM 1518 N N . ASP A 1 194 ? -1.939 1.169 -3.895 1.00 88.25 194 ASP A N 1
ATOM 1519 C CA . ASP A 1 194 ? -2.179 2.556 -3.496 1.00 88.25 194 ASP A CA 1
ATOM 1520 C C . ASP A 1 194 ? -2.491 2.672 -2.003 1.00 88.25 194 ASP A C 1
ATOM 1522 O O . ASP A 1 194 ? -2.012 3.580 -1.338 1.00 88.25 194 ASP A O 1
ATOM 1526 N N . LYS A 1 195 ? -3.264 1.747 -1.428 1.00 84.31 195 LYS A N 1
ATOM 1527 C CA . LYS A 1 195 ? -3.606 1.790 0.001 1.00 84.31 195 LYS A CA 1
ATOM 1528 C C . LYS A 1 195 ? -2.431 1.482 0.922 1.00 84.31 195 LYS A C 1
ATOM 1530 O O . LYS A 1 195 ? -2.445 1.962 2.055 1.00 84.31 195 LYS A O 1
ATOM 1535 N N . GLN A 1 196 ? -1.448 0.708 0.467 1.00 80.06 196 GLN A N 1
ATOM 1536 C CA . GLN A 1 196 ? -0.218 0.480 1.229 1.00 80.06 196 GLN A CA 1
ATOM 1537 C C . GLN A 1 196 ? 0.766 1.653 1.108 1.00 80.06 196 GLN A C 1
ATOM 1539 O O . GLN A 1 196 ? 1.637 1.817 1.960 1.00 80.06 196 GLN A O 1
ATOM 1544 N N . TYR A 1 197 ? 0.597 2.495 0.087 1.00 75.19 197 TYR A N 1
ATOM 1545 C CA . TYR A 1 197 ? 1.575 3.503 -0.301 1.00 75.19 197 TYR A CA 1
ATOM 1546 C C . TYR A 1 197 ? 1.130 4.963 -0.068 1.00 75.19 197 TYR A C 1
ATOM 1548 O O . TYR A 1 197 ? 1.925 5.807 0.340 1.00 75.19 197 TYR A O 1
ATOM 1556 N N . ALA A 1 198 ? -0.160 5.272 -0.221 1.00 63.44 198 ALA A N 1
ATOM 1557 C CA . ALA A 1 198 ? -0.711 6.631 -0.235 1.00 63.44 198 ALA A CA 1
ATOM 1558 C C . ALA A 1 198 ? -0.781 7.337 1.135 1.00 63.44 198 ALA A C 1
ATOM 1560 O O . ALA A 1 198 ? -1.322 8.437 1.233 1.00 63.44 198 ALA A O 1
ATOM 1561 N N . SER A 1 199 ? -0.257 6.751 2.215 1.00 50.28 199 SER A N 1
ATOM 1562 C CA . SER A 1 199 ? -0.332 7.363 3.550 1.00 50.28 199 SER A CA 1
ATOM 1563 C C . SER A 1 199 ? 0.693 8.482 3.785 1.00 50.28 199 SER A C 1
ATOM 1565 O O . SER A 1 199 ? 0.722 9.039 4.883 1.00 50.28 199 SER A O 1
ATOM 1567 N N . GLY A 1 200 ? 1.590 8.767 2.828 1.00 47.41 200 GLY A N 1
ATOM 1568 C CA . GLY A 1 200 ? 2.714 9.706 3.008 1.00 47.41 200 GLY A CA 1
ATOM 1569 C C . GLY A 1 200 ? 3.721 9.276 4.089 1.00 47.41 200 GLY A C 1
ATOM 1570 O O . GLY A 1 200 ? 4.700 9.963 4.349 1.00 47.41 200 GLY A O 1
ATOM 1571 N N . THR A 1 201 ? 3.481 8.121 4.711 1.00 52.50 201 THR A N 1
ATOM 1572 C CA . THR A 1 201 ? 4.310 7.443 5.713 1.00 52.50 201 THR A CA 1
ATOM 1573 C C . THR A 1 201 ? 4.566 5.999 5.287 1.00 52.50 201 THR A C 1
ATOM 1575 O O . THR A 1 201 ? 4.899 5.181 6.134 1.00 52.50 201 THR A O 1
ATOM 1578 N N . GLY A 1 202 ? 4.372 5.703 3.988 1.00 60.62 202 GLY A N 1
ATOM 1579 C CA . GLY A 1 202 ? 4.186 4.365 3.418 1.00 60.62 202 GLY A CA 1
ATOM 1580 C C . GLY A 1 202 ? 5.068 3.304 4.056 1.00 60.62 202 GLY A C 1
ATOM 1581 O O . GLY A 1 202 ? 6.256 3.531 4.243 1.00 60.62 202 GLY A O 1
ATOM 1582 N N . ASP A 1 203 ? 4.495 2.156 4.396 1.00 75.38 203 ASP A N 1
ATOM 1583 C CA . ASP A 1 203 ? 5.199 1.121 5.158 1.00 75.38 203 ASP A CA 1
ATOM 1584 C C . ASP A 1 203 ? 6.299 0.419 4.326 1.00 75.38 203 ASP A C 1
ATOM 1586 O O . ASP A 1 203 ? 6.900 -0.532 4.797 1.00 75.38 203 ASP A O 1
ATOM 1590 N N . PHE A 1 204 ? 6.586 0.865 3.099 1.00 84.62 204 PHE A N 1
ATOM 1591 C CA . PHE A 1 204 ? 7.486 0.227 2.133 1.00 84.62 204 PHE A CA 1
ATOM 1592 C C . PHE A 1 204 ? 8.439 1.245 1.504 1.00 84.62 204 PHE A C 1
ATOM 1594 O O . PHE A 1 204 ? 8.103 2.425 1.420 1.00 84.62 204 PHE A O 1
ATOM 1601 N N . VAL A 1 205 ? 9.584 0.772 1.008 1.00 88.44 205 VAL A N 1
ATOM 1602 C CA . VAL A 1 205 ? 10.481 1.529 0.113 1.00 88.44 205 VAL A CA 1
ATOM 1603 C C . VAL A 1 205 ? 10.489 0.875 -1.259 1.00 88.44 205 VAL A C 1
ATOM 1605 O O . VAL A 1 205 ? 10.533 -0.354 -1.342 1.00 88.44 205 VAL A O 1
ATOM 1608 N N . ASN A 1 206 ? 10.432 1.673 -2.329 1.00 88.94 206 ASN A N 1
ATOM 1609 C CA . ASN A 1 206 ? 10.364 1.170 -3.706 1.00 88.94 206 ASN A CA 1
ATOM 1610 C C . ASN A 1 206 ? 9.326 0.040 -3.852 1.00 88.94 206 ASN A C 1
ATOM 1612 O O . ASN A 1 206 ? 9.676 -1.076 -4.256 1.00 88.94 206 ASN A O 1
ATOM 1616 N N . PRO A 1 207 ? 8.065 0.272 -3.440 1.00 90.25 207 PRO A N 1
ATOM 1617 C CA . PRO A 1 207 ? 7.092 -0.795 -3.306 1.00 90.25 207 PRO A CA 1
ATOM 1618 C C . PRO A 1 207 ? 6.827 -1.459 -4.650 1.00 90.25 207 PRO A C 1
ATOM 1620 O O . PRO A 1 207 ? 6.523 -0.795 -5.644 1.00 90.25 207 PRO A O 1
ATOM 1623 N N . LEU A 1 208 ? 6.869 -2.785 -4.643 1.00 91.31 208 LEU A N 1
ATOM 1624 C CA . LEU A 1 208 ? 6.466 -3.622 -5.758 1.00 91.31 208 LEU A CA 1
ATOM 1625 C C . LEU A 1 208 ? 5.306 -4.502 -5.318 1.00 91.31 208 LEU A C 1
ATOM 1627 O O . LEU A 1 208 ? 5.478 -5.361 -4.455 1.00 91.31 208 LEU A O 1
ATOM 1631 N N . THR A 1 209 ? 4.131 -4.313 -5.914 1.00 92.38 209 THR A N 1
ATOM 1632 C CA . THR A 1 209 ? 2.988 -5.200 -5.673 1.00 92.38 209 THR A CA 1
ATOM 1633 C C . THR A 1 209 ? 2.863 -6.230 -6.782 1.00 92.38 209 THR A C 1
ATOM 1635 O O . THR A 1 209 ? 2.734 -5.880 -7.950 1.00 92.38 209 THR A O 1
ATOM 1638 N N . VAL A 1 210 ? 2.845 -7.506 -6.420 1.00 91.50 210 VAL A N 1
ATOM 1639 C CA . VAL A 1 210 ? 2.716 -8.627 -7.350 1.00 91.50 210 VAL A CA 1
ATOM 1640 C C . VAL A 1 210 ? 1.505 -9.479 -7.012 1.00 91.50 210 VAL A C 1
ATOM 1642 O O . VAL A 1 210 ? 1.073 -9.578 -5.861 1.00 91.50 210 VAL A O 1
ATOM 1645 N N . ARG A 1 211 ? 0.973 -10.135 -8.038 1.00 91.75 211 ARG A N 1
ATOM 1646 C CA . ARG A 1 211 ? 0.042 -11.246 -7.881 1.00 91.75 211 ARG A CA 1
ATOM 1647 C C . ARG A 1 211 ? 0.820 -12.501 -7.494 1.00 91.75 211 ARG A C 1
ATOM 1649 O O . ARG A 1 211 ? 1.795 -12.838 -8.156 1.00 91.75 211 ARG A O 1
ATOM 1656 N N . VAL A 1 212 ? 0.346 -13.215 -6.481 1.00 87.25 212 VAL A N 1
ATOM 1657 C CA . VAL A 1 212 ? 0.918 -14.478 -6.006 1.00 87.25 212 VAL A CA 1
ATOM 1658 C C . VAL A 1 212 ? -0.037 -15.604 -6.372 1.00 87.25 212 VAL A C 1
ATOM 1660 O O . VAL A 1 212 ? -1.185 -15.621 -5.938 1.00 87.25 212 VAL A O 1
ATOM 1663 N N . ARG A 1 213 ? 0.424 -16.566 -7.167 1.00 85.94 213 ARG A N 1
ATOM 1664 C CA . ARG A 1 213 ? -0.370 -17.731 -7.578 1.00 85.94 213 ARG A CA 1
ATOM 1665 C C . ARG A 1 213 ? 0.275 -19.008 -7.071 1.00 85.94 213 ARG A C 1
ATOM 1667 O O . ARG A 1 213 ? 1.494 -19.071 -6.931 1.00 85.94 213 ARG A O 1
ATOM 1674 N N . ARG A 1 214 ? -0.535 -20.039 -6.819 1.00 78.12 214 ARG A N 1
ATOM 1675 C CA . ARG A 1 214 ? 0.006 -21.377 -6.562 1.00 78.12 214 ARG A CA 1
ATOM 1676 C C . ARG A 1 214 ? 0.825 -21.785 -7.785 1.00 78.12 214 ARG A C 1
ATOM 1678 O O . ARG A 1 214 ? 0.328 -21.707 -8.907 1.00 78.12 214 ARG A O 1
ATOM 1685 N N . GLN A 1 215 ? 2.063 -22.207 -7.562 1.00 71.12 215 GLN A N 1
ATOM 1686 C CA . GLN A 1 215 ? 2.863 -22.818 -8.610 1.00 71.12 215 GLN A CA 1
ATOM 1687 C C . GLN A 1 215 ? 2.162 -24.125 -8.988 1.00 71.12 215 GLN A C 1
ATOM 1689 O O . GLN A 1 215 ? 2.064 -25.041 -8.176 1.00 71.12 215 GLN A O 1
ATOM 1694 N N . THR A 1 216 ? 1.546 -24.170 -10.166 1.00 60.69 216 THR A N 1
ATOM 1695 C CA . THR A 1 216 ? 1.063 -25.432 -10.718 1.00 60.69 216 THR A CA 1
ATOM 1696 C C . THR A 1 216 ? 2.298 -26.221 -11.106 1.00 60.69 216 THR A C 1
ATOM 1698 O O . THR A 1 216 ? 3.053 -25.763 -11.969 1.00 60.69 216 THR A O 1
ATOM 1701 N N . ASP A 1 217 ? 2.529 -27.358 -10.452 1.00 45.09 217 ASP A N 1
ATOM 1702 C CA . ASP A 1 217 ? 3.547 -28.301 -10.894 1.00 45.09 217 ASP A CA 1
ATOM 1703 C C . ASP A 1 217 ? 3.302 -28.582 -12.376 1.00 45.09 217 ASP A C 1
ATOM 1705 O O . ASP A 1 217 ? 2.204 -28.965 -12.785 1.00 45.09 217 ASP A O 1
ATOM 1709 N N . ALA A 1 218 ? 4.315 -28.326 -13.199 1.00 47.09 218 ALA A N 1
ATOM 1710 C CA . ALA A 1 218 ? 4.329 -28.743 -14.587 1.00 47.09 218 ALA A CA 1
ATOM 1711 C C . ALA A 1 218 ? 4.496 -30.269 -14.634 1.00 47.09 218 ALA A C 1
ATOM 1713 O O . ALA A 1 218 ? 5.539 -30.783 -15.023 1.00 47.09 218 ALA A O 1
ATOM 1714 N N . THR A 1 219 ? 3.480 -31.009 -14.201 1.00 44.28 219 THR A N 1
ATOM 1715 C CA . THR A 1 219 ? 3.303 -32.411 -14.561 1.00 44.28 219 THR A CA 1
ATOM 1716 C C . THR A 1 219 ? 2.420 -32.431 -15.795 1.00 44.28 219 THR A C 1
ATOM 1718 O O . THR A 1 219 ? 1.194 -32.354 -15.711 1.00 44.28 219 THR A O 1
ATOM 1721 N N . GLY A 1 220 ? 3.068 -32.450 -16.959 1.00 44.84 220 GLY A N 1
ATOM 1722 C CA . GLY A 1 220 ? 2.420 -32.923 -18.167 1.00 44.84 220 GLY A CA 1
ATOM 1723 C C . GLY A 1 220 ? 2.146 -34.411 -18.002 1.00 44.84 220 GLY A C 1
ATOM 1724 O O . GLY A 1 220 ? 3.091 -35.189 -17.941 1.00 44.84 220 GLY A O 1
ATOM 1725 N N . ASP A 1 221 ? 0.871 -34.774 -17.942 1.00 39.03 221 ASP A N 1
ATOM 1726 C CA . ASP A 1 221 ? 0.425 -36.115 -18.297 1.00 39.03 221 ASP A CA 1
ATOM 1727 C C . ASP A 1 221 ? -0.067 -36.049 -19.746 1.00 39.03 221 ASP A C 1
ATOM 1729 O O . ASP A 1 221 ? -1.084 -35.418 -20.054 1.00 39.03 221 ASP A O 1
ATOM 1733 N N . ALA A 1 222 ? 0.727 -36.656 -20.627 1.00 37.62 222 ALA A N 1
ATOM 1734 C CA . ALA A 1 222 ? 0.330 -37.131 -21.945 1.00 37.62 222 ALA A CA 1
ATOM 1735 C C . ALA A 1 222 ? 0.243 -38.659 -21.889 1.00 37.62 222 ALA A C 1
ATOM 1737 O O . ALA A 1 222 ? 1.118 -39.260 -21.222 1.00 37.62 222 ALA A O 1
#